Protein AF-A0A9D4XD15-F1 (afdb_monomer_lite)

Radius of gyration: 25.56 Å; chains: 1; bounding box: 91×39×68 Å

Sequence (188 aa):
MANKYHVRSISLPSRSHPSTIRVSEELNKLKAWEVTSTSTSTSSSILIALSLLDDLYISFQHLLNMPSTQLLLSHHRGQKFIEEVLDSSMRILDVCGITRDTMLQIKENVQALHSSLRRRKGDSSVETSVAEYKFFTKKMKKNVNKMITSLKHMDTKLGLSPNLELDHHLSSVIRVLREVITMNLCVF

Foldseek 3Di:
DDDDDDPDDDPDPDDADPLLVQLVVLLVVLVVLLVVCPVPDDPVSLVVNVVSLVSNVVSLVVVCPDPVNVVQLPPPVNVVLVVLVVVLVVVVVVLVVVVVVLVVVLVVLVVQLVVQVVVCDDPVSNVVSVVVSVVSVVVSVVVVVVSVVVNVVSVCSLPDDPDDPDPPNSVSSSVSSVSSSVSVVSSD

Structure (mmCIF, N/CA/C/O backbone):
data_AF-A0A9D4XD15-F1
#
_entry.id   AF-A0A9D4XD15-F1
#
loop_
_atom_site.group_PDB
_atom_site.id
_atom_site.type_symbol
_atom_site.label_atom_id
_atom_site.label_alt_id
_atom_site.label_comp_id
_atom_site.label_asym_id
_atom_site.label_entity_id
_atom_site.label_seq_id
_atom_site.p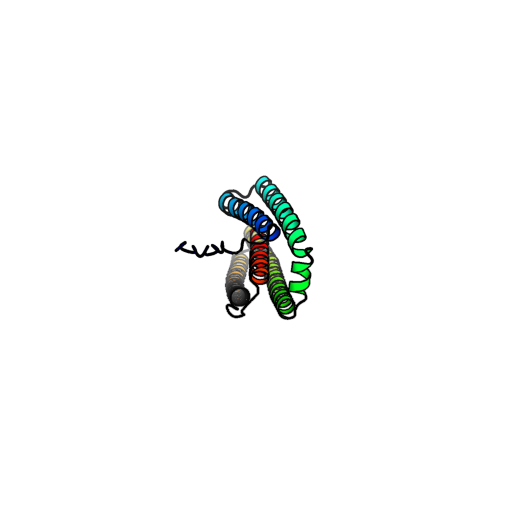dbx_PDB_ins_code
_atom_site.Cartn_x
_atom_site.Cartn_y
_atom_site.Cartn_z
_atom_site.occupancy
_atom_site.B_iso_or_equiv
_atom_site.auth_seq_id
_atom_site.auth_comp_id
_atom_site.auth_asym_id
_atom_site.auth_atom_id
_atom_site.pdbx_PDB_model_num
ATOM 1 N N . MET A 1 1 ? 63.023 -1.117 -32.686 1.00 46.03 1 MET A N 1
ATOM 2 C CA . MET A 1 1 ? 61.896 -2.008 -32.328 1.00 46.03 1 MET A CA 1
ATOM 3 C C . MET A 1 1 ? 60.790 -1.149 -31.733 1.00 46.03 1 MET A C 1
ATOM 5 O O . MET A 1 1 ? 60.988 -0.589 -30.666 1.00 46.03 1 MET A O 1
ATOM 9 N N . ALA A 1 2 ? 59.691 -0.945 -32.463 1.00 48.59 2 ALA A N 1
ATOM 10 C CA . ALA A 1 2 ? 58.575 -0.119 -32.003 1.00 48.59 2 ALA A CA 1
ATOM 11 C C . ALA A 1 2 ? 57.744 -0.900 -30.975 1.00 48.59 2 ALA A C 1
ATOM 13 O O . ALA A 1 2 ? 57.273 -2.000 -31.264 1.00 48.59 2 ALA A O 1
ATOM 14 N N . ASN A 1 3 ? 57.605 -0.349 -29.770 1.00 52.84 3 ASN A N 1
ATOM 15 C CA . ASN A 1 3 ? 56.869 -0.981 -28.684 1.00 52.84 3 ASN A CA 1
ATOM 16 C C . ASN A 1 3 ? 55.361 -0.836 -28.951 1.00 52.84 3 ASN A C 1
ATOM 18 O O . ASN A 1 3 ? 54.839 0.274 -29.056 1.00 52.84 3 ASN A O 1
ATOM 22 N N . LYS A 1 4 ? 54.673 -1.964 -29.137 1.00 62.03 4 LYS A N 1
ATOM 23 C CA . LYS A 1 4 ? 53.256 -2.027 -29.507 1.00 62.03 4 LYS A CA 1
ATOM 24 C C . LYS A 1 4 ? 52.419 -1.854 -28.236 1.00 62.03 4 LYS A C 1
ATOM 26 O O . LYS A 1 4 ? 52.222 -2.807 -27.488 1.00 62.03 4 LYS A O 1
ATOM 31 N N . TYR A 1 5 ? 51.966 -0.633 -27.959 1.00 61.81 5 TYR A N 1
ATOM 32 C CA . TYR A 1 5 ? 51.093 -0.366 -26.815 1.00 61.81 5 TYR A CA 1
ATOM 33 C C . TYR A 1 5 ? 49.751 -1.089 -26.993 1.00 61.81 5 TYR A C 1
ATOM 35 O O . TYR A 1 5 ? 49.011 -0.834 -27.942 1.00 61.81 5 TYR A O 1
ATOM 43 N N . HIS A 1 6 ? 49.434 -1.999 -26.071 1.00 61.50 6 HIS A N 1
ATOM 44 C CA . HIS A 1 6 ? 48.123 -2.634 -25.995 1.00 61.50 6 HIS A CA 1
ATOM 45 C C . HIS A 1 6 ? 47.148 -1.631 -25.367 1.00 61.50 6 HIS A C 1
ATOM 47 O O . HIS A 1 6 ? 47.179 -1.399 -24.158 1.00 61.50 6 HIS A O 1
ATOM 53 N N . VAL A 1 7 ? 46.293 -1.014 -26.183 1.00 61.28 7 VAL A N 1
ATOM 54 C CA . VAL A 1 7 ? 45.173 -0.210 -25.681 1.00 61.28 7 VAL A CA 1
ATOM 55 C C . VAL A 1 7 ? 44.236 -1.164 -24.939 1.00 61.28 7 VAL A C 1
ATOM 57 O O . VAL A 1 7 ? 43.608 -2.028 -25.547 1.00 61.28 7 VAL A O 1
ATOM 60 N N . ARG A 1 8 ? 44.199 -1.069 -23.607 1.00 63.28 8 ARG A N 1
ATOM 61 C CA . ARG A 1 8 ? 43.217 -1.781 -22.784 1.00 63.28 8 ARG A CA 1
ATOM 62 C C . ARG A 1 8 ? 41.929 -0.967 -22.788 1.00 63.28 8 ARG A C 1
ATOM 64 O O . ARG A 1 8 ? 41.914 0.165 -22.315 1.00 63.28 8 ARG A O 1
ATOM 71 N N . SER A 1 9 ? 40.866 -1.539 -23.340 1.00 64.69 9 SER A N 1
ATOM 72 C CA . SER A 1 9 ? 39.524 -0.965 -23.299 1.00 64.69 9 SER A CA 1
ATOM 73 C C . SER A 1 9 ? 39.080 -0.807 -21.845 1.00 64.69 9 SER A C 1
ATOM 75 O O . SER A 1 9 ? 39.031 -1.782 -21.098 1.00 64.69 9 SER A O 1
ATOM 77 N N . ILE A 1 10 ? 38.756 0.418 -21.439 1.00 58.69 10 ILE A N 1
ATOM 78 C CA . ILE A 1 10 ? 38.105 0.686 -20.158 1.00 58.69 10 ILE 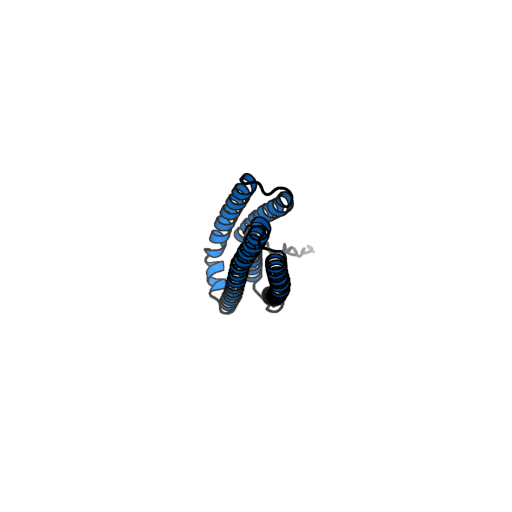A CA 1
ATOM 79 C C . ILE A 1 10 ? 36.604 0.430 -20.327 1.00 58.69 10 ILE A C 1
ATOM 81 O O . ILE A 1 10 ? 35.876 1.260 -20.866 1.00 58.69 10 ILE A O 1
ATOM 85 N N . SER A 1 11 ? 36.122 -0.746 -19.924 1.00 60.75 11 SER A N 1
ATOM 86 C CA . SER A 1 11 ? 34.680 -0.986 -19.852 1.00 60.75 11 SER A CA 1
ATOM 87 C C . SER A 1 11 ? 34.105 -0.110 -18.739 1.00 60.75 11 SER A C 1
ATOM 89 O O . SER A 1 11 ? 34.272 -0.410 -17.557 1.00 60.75 11 SER A O 1
ATOM 91 N N . LEU A 1 12 ? 33.462 0.998 -19.110 1.00 60.62 12 LEU A N 1
ATOM 92 C CA . LEU A 1 12 ? 32.615 1.744 -18.184 1.00 60.62 12 LEU A CA 1
ATOM 93 C C . LEU A 1 12 ? 31.476 0.818 -17.722 1.00 60.62 12 LEU A C 1
ATOM 95 O O . LEU A 1 12 ? 30.978 0.038 -18.540 1.00 60.62 12 LEU A O 1
ATOM 99 N N . PRO A 1 13 ? 31.057 0.879 -16.445 1.00 59.16 13 PRO A N 1
ATOM 100 C CA . PRO A 1 13 ? 29.921 0.097 -15.979 1.00 59.16 13 PRO A CA 1
ATOM 101 C C . PRO A 1 13 ? 28.703 0.367 -16.867 1.00 59.16 13 PRO A C 1
ATOM 103 O O . PRO A 1 13 ? 28.462 1.508 -17.275 1.00 59.16 13 PRO A O 1
ATOM 106 N N . SER A 1 14 ? 27.959 -0.692 -17.189 1.00 60.31 14 SER A N 1
ATOM 107 C CA . SER A 1 14 ? 26.767 -0.624 -18.032 1.00 60.31 14 SER A CA 1
ATOM 108 C C . SER A 1 14 ? 25.808 0.434 -17.486 1.00 60.31 14 SER A C 1
ATOM 110 O O . SER A 1 14 ? 25.266 0.296 -16.390 1.00 60.31 14 SER A O 1
ATOM 112 N N . ARG A 1 15 ? 25.615 1.526 -18.235 1.00 65.00 15 ARG A N 1
ATOM 113 C CA . ARG A 1 15 ? 24.626 2.545 -17.871 1.00 65.00 15 ARG A CA 1
ATOM 114 C C . ARG A 1 15 ? 23.230 1.929 -17.933 1.00 65.00 15 ARG A C 1
ATOM 116 O O . ARG A 1 15 ? 22.913 1.193 -18.864 1.00 65.00 15 ARG A O 1
ATOM 123 N N . SER A 1 16 ? 22.401 2.259 -16.944 1.00 70.69 16 SER A N 1
ATOM 124 C CA . SER A 1 16 ? 20.978 1.905 -16.960 1.00 70.69 16 SER A CA 1
ATOM 125 C C . SER A 1 16 ? 20.298 2.521 -18.188 1.00 70.69 16 SER A C 1
ATOM 127 O O . SER A 1 16 ? 20.705 3.585 -18.660 1.00 70.69 16 SER A O 1
ATOM 129 N N . HIS A 1 17 ? 19.272 1.858 -18.722 1.00 79.12 17 HIS A N 1
ATOM 130 C CA . HIS A 1 17 ? 18.566 2.341 -19.909 1.00 79.12 17 HIS A CA 1
ATOM 131 C C . HIS A 1 17 ? 17.894 3.705 -19.620 1.00 79.12 17 HIS A C 1
ATOM 133 O O . HIS A 1 17 ? 17.314 3.855 -18.539 1.00 79.12 17 HIS A O 1
ATOM 139 N N . PRO A 1 18 ? 17.902 4.689 -20.545 1.00 84.31 18 PRO A N 1
ATOM 140 C CA . PRO A 1 18 ? 17.349 6.029 -20.300 1.00 84.31 18 PRO A CA 1
ATOM 141 C C . PRO A 1 18 ? 15.918 6.048 -19.741 1.00 84.31 18 PRO A C 1
ATOM 143 O O . PRO A 1 18 ? 15.606 6.861 -18.877 1.00 84.31 18 PRO A O 1
ATOM 146 N N . SER A 1 19 ? 15.060 5.115 -20.164 1.00 86.00 19 SER A N 1
ATOM 147 C CA . SER A 1 19 ? 13.698 4.982 -19.620 1.00 86.00 19 SER A CA 1
ATOM 148 C C . SER A 1 19 ? 13.681 4.588 -18.139 1.00 86.00 19 SER A C 1
ATOM 150 O O . SER A 1 19 ? 12.937 5.178 -17.366 1.00 86.00 19 SER A O 1
ATOM 152 N N . THR A 1 20 ? 14.531 3.647 -17.713 1.00 85.88 20 THR A N 1
ATOM 153 C CA . THR A 1 20 ? 14.650 3.257 -16.294 1.00 85.88 20 THR A CA 1
ATOM 154 C C . THR A 1 20 ? 15.212 4.384 -15.428 1.00 85.88 20 THR A C 1
ATOM 156 O O . THR A 1 20 ? 14.813 4.520 -14.274 1.00 85.88 20 THR A O 1
ATOM 159 N N . ILE A 1 21 ? 16.093 5.221 -15.991 1.00 88.25 21 ILE A N 1
ATOM 160 C CA . ILE A 1 21 ? 16.615 6.418 -15.319 1.00 88.25 21 ILE A CA 1
ATOM 161 C C . ILE A 1 21 ? 15.481 7.417 -15.094 1.00 88.25 21 ILE A C 1
ATOM 163 O O . ILE A 1 21 ? 15.286 7.846 -13.963 1.00 88.25 21 ILE A O 1
ATOM 167 N N . ARG A 1 22 ? 14.679 7.699 -16.129 1.00 91.81 22 ARG A N 1
ATOM 168 C CA . ARG A 1 22 ? 13.549 8.631 -16.029 1.00 91.81 22 ARG A CA 1
ATOM 169 C C . ARG A 1 22 ? 12.559 8.227 -14.935 1.00 91.81 22 ARG A C 1
ATOM 171 O O . ARG A 1 22 ? 12.187 9.057 -14.118 1.00 91.81 22 ARG A O 1
ATOM 178 N N . VAL A 1 23 ? 12.177 6.948 -14.868 1.00 93.69 23 VAL A N 1
ATOM 179 C CA . VAL A 1 23 ? 11.276 6.478 -13.798 1.00 93.69 23 VAL A CA 1
ATOM 180 C C . VAL A 1 23 ? 11.925 6.633 -12.421 1.00 93.69 23 VAL A C 1
ATOM 182 O O . VAL A 1 23 ? 11.270 7.043 -11.468 1.00 93.69 23 VAL A O 1
ATOM 185 N N . SER A 1 24 ? 13.224 6.347 -12.308 1.00 91.56 24 SER A N 1
ATOM 186 C CA . SER A 1 24 ? 13.957 6.533 -11.053 1.00 91.56 24 SER A CA 1
ATOM 187 C C . SER A 1 24 ? 14.019 7.999 -10.613 1.00 91.56 24 SER A C 1
ATOM 189 O O . SER A 1 24 ? 14.012 8.261 -9.412 1.00 91.56 24 SER A O 1
ATOM 191 N N . GLU A 1 25 ? 14.098 8.947 -11.547 1.00 93.94 25 GLU A N 1
ATOM 192 C CA . GLU A 1 25 ? 14.071 10.382 -11.253 1.00 93.94 25 GLU A CA 1
ATOM 193 C C . GLU A 1 25 ? 12.711 10.802 -10.688 1.00 93.94 25 GLU A C 1
ATOM 195 O O . GLU A 1 25 ? 12.670 11.445 -9.638 1.00 93.94 25 GLU A O 1
ATOM 200 N N . GLU A 1 26 ? 11.609 10.378 -11.315 1.00 95.56 26 GLU A N 1
ATOM 201 C CA . GLU A 1 26 ? 10.258 10.659 -10.810 1.00 95.56 26 GLU A CA 1
ATOM 202 C C . GLU A 1 26 ? 10.008 10.003 -9.440 1.00 95.56 26 GLU A C 1
ATOM 204 O O . GLU A 1 26 ? 9.498 10.649 -8.522 1.00 95.56 26 GLU A O 1
ATOM 209 N N . LEU A 1 27 ? 10.477 8.764 -9.236 1.00 94.12 27 LEU A N 1
ATOM 210 C CA . LEU A 1 27 ? 10.446 8.099 -7.926 1.00 94.12 27 LEU A CA 1
ATOM 211 C C . LEU A 1 27 ? 11.194 8.900 -6.853 1.00 94.12 27 LEU A C 1
ATOM 213 O O . LEU A 1 27 ? 10.727 9.005 -5.721 1.00 94.12 27 LEU A O 1
ATOM 217 N N . ASN A 1 28 ? 12.353 9.473 -7.184 1.00 93.50 28 ASN A N 1
ATOM 218 C CA . ASN A 1 28 ? 13.135 10.261 -6.233 1.00 93.50 28 ASN A CA 1
ATOM 219 C C . ASN A 1 28 ? 12.441 11.576 -5.857 1.00 93.50 28 ASN A C 1
ATOM 221 O O . ASN A 1 28 ? 12.509 11.975 -4.693 1.00 93.50 28 ASN A O 1
ATOM 225 N N . LYS A 1 29 ? 11.742 12.227 -6.797 1.00 94.25 29 LYS A N 1
ATOM 226 C CA . LYS A 1 29 ? 10.920 13.409 -6.487 1.00 94.25 29 LYS A CA 1
ATOM 227 C C . LYS A 1 29 ? 9.792 13.054 -5.522 1.00 94.25 29 LYS A C 1
ATOM 229 O O . LYS A 1 29 ? 9.588 13.766 -4.540 1.00 94.25 29 LYS A O 1
ATOM 234 N N . LEU A 1 30 ? 9.107 11.936 -5.768 1.00 92.62 30 LEU A N 1
ATOM 235 C CA . LEU A 1 30 ? 8.005 11.482 -4.922 1.00 92.62 30 LEU A CA 1
ATOM 236 C C . LEU A 1 30 ? 8.488 11.096 -3.513 1.00 92.62 30 LEU A C 1
ATOM 238 O O . LEU A 1 30 ? 7.873 11.502 -2.532 1.00 92.62 30 LEU A O 1
ATOM 242 N N . LYS A 1 31 ? 9.650 10.437 -3.393 1.00 91.75 31 LYS A N 1
ATOM 243 C CA . LYS A 1 31 ? 10.311 10.175 -2.098 1.00 91.75 31 LYS A CA 1
ATOM 244 C C . LYS A 1 31 ? 10.707 11.460 -1.368 1.00 91.75 31 LYS A C 1
ATOM 246 O O . LYS A 1 31 ? 10.531 11.569 -0.159 1.00 91.75 31 LYS A O 1
ATOM 251 N N . ALA A 1 32 ? 11.243 12.450 -2.081 1.00 91.06 32 ALA A N 1
ATOM 252 C CA . ALA A 1 32 ? 11.589 13.738 -1.478 1.00 91.06 32 ALA A CA 1
ATOM 253 C C . ALA A 1 32 ? 10.340 14.475 -0.960 1.00 91.06 32 ALA A C 1
ATOM 255 O O . ALA A 1 32 ? 10.369 15.066 0.126 1.00 91.06 32 ALA A O 1
ATOM 256 N N . TRP A 1 33 ? 9.235 14.401 -1.709 1.00 89.69 33 TRP A N 1
ATOM 257 C CA . TRP A 1 33 ? 7.936 14.904 -1.273 1.00 89.69 33 TRP A CA 1
ATOM 258 C C . TRP A 1 33 ? 7.421 14.159 -0.038 1.00 89.69 33 TRP A C 1
ATOM 260 O O . TRP A 1 33 ? 7.008 14.821 0.912 1.00 89.69 33 TRP A O 1
ATOM 270 N N . GLU A 1 34 ? 7.492 12.825 -0.015 1.00 87.25 34 GLU A N 1
ATOM 271 C CA . GLU A 1 34 ? 7.062 11.994 1.119 1.00 87.25 34 GLU A CA 1
ATOM 272 C C . GLU A 1 34 ? 7.782 12.426 2.402 1.00 87.25 34 GLU A C 1
ATOM 274 O O . GLU A 1 34 ? 7.140 12.773 3.395 1.00 87.25 34 GLU A O 1
ATOM 279 N N . VAL A 1 35 ? 9.117 12.512 2.357 1.00 85.56 35 VAL A N 1
ATOM 280 C CA . VAL A 1 35 ? 9.942 12.930 3.501 1.00 85.56 35 VAL A CA 1
ATOM 281 C C . VAL A 1 35 ? 9.546 14.323 3.994 1.00 85.56 35 VAL A C 1
ATOM 283 O O . VAL A 1 35 ? 9.414 14.534 5.198 1.00 85.56 35 VAL A O 1
ATOM 286 N N . THR A 1 36 ? 9.308 15.263 3.078 1.00 82.12 36 THR A N 1
ATOM 287 C CA . THR A 1 36 ? 8.968 16.656 3.418 1.00 82.12 36 THR A CA 1
ATOM 288 C C . THR A 1 36 ? 7.528 16.807 3.932 1.00 82.12 36 THR A C 1
ATOM 290 O O . THR A 1 36 ? 7.247 17.679 4.753 1.00 82.12 36 THR A O 1
ATOM 293 N N . SER A 1 37 ? 6.610 15.948 3.485 1.00 74.94 37 SER A N 1
ATOM 294 C CA . SER A 1 37 ? 5.163 16.080 3.724 1.00 74.94 37 SER A CA 1
ATOM 295 C C . SER A 1 37 ? 4.657 15.373 4.979 1.00 74.94 37 SER A C 1
ATOM 297 O O . SER A 1 37 ? 3.522 15.611 5.394 1.00 74.94 37 SER A O 1
ATOM 299 N N . THR A 1 38 ? 5.497 14.566 5.636 1.00 62.06 38 THR A N 1
ATOM 300 C CA . THR A 1 38 ? 5.167 13.860 6.892 1.00 62.06 38 THR A CA 1
ATOM 301 C C . THR A 1 38 ? 4.707 14.774 8.038 1.00 62.06 38 THR A C 1
ATOM 303 O O . THR A 1 38 ? 4.098 14.289 8.989 1.00 62.06 38 THR A O 1
ATOM 306 N N . SER A 1 39 ? 4.946 16.088 7.957 1.00 61.16 39 SER A N 1
ATOM 307 C CA . SER A 1 39 ? 4.617 17.047 9.024 1.00 61.16 39 SER A CA 1
ATOM 308 C C . SER A 1 39 ? 3.339 17.870 8.787 1.00 61.16 39 SER A C 1
ATOM 310 O O . SER A 1 39 ? 2.792 18.413 9.746 1.00 61.16 39 SER A O 1
ATOM 312 N N . THR A 1 40 ? 2.824 17.963 7.553 1.00 56.44 40 THR A N 1
ATOM 313 C CA . THR A 1 40 ? 1.667 18.818 7.208 1.00 56.44 40 THR A CA 1
ATOM 314 C C . THR A 1 40 ? 0.878 18.271 6.008 1.00 56.44 40 THR A C 1
ATOM 316 O O . THR A 1 40 ? 1.090 18.654 4.860 1.00 56.44 40 THR A O 1
ATOM 319 N N . SER A 1 41 ? -0.100 17.396 6.264 1.00 65.38 41 SER A N 1
ATOM 320 C CA . SER A 1 41 ? -1.056 16.951 5.234 1.00 65.38 41 SER A CA 1
ATOM 321 C C . SER A 1 41 ? -2.123 18.018 4.974 1.00 65.38 41 SER A C 1
ATOM 323 O O . SER A 1 41 ? -3.194 18.020 5.579 1.00 65.38 41 SER A O 1
ATOM 325 N N . THR A 1 42 ? -1.815 18.962 4.087 1.00 76.31 42 THR A N 1
ATOM 326 C CA . THR A 1 42 ? -2.779 19.929 3.548 1.00 76.31 42 THR A CA 1
ATOM 327 C C . THR A 1 42 ? -3.403 19.406 2.254 1.00 76.31 42 THR A C 1
ATOM 329 O O . THR A 1 42 ? -2.817 18.584 1.550 1.00 76.31 42 THR A O 1
ATOM 332 N N . SER A 1 43 ? -4.572 19.932 1.879 1.00 77.56 43 SER A N 1
ATOM 333 C CA . SER A 1 43 ? -5.193 19.638 0.577 1.00 77.56 43 SER A CA 1
ATOM 334 C C . SER A 1 43 ? -4.276 19.977 -0.605 1.00 77.56 43 SER A C 1
ATOM 336 O O . SER A 1 43 ? -4.259 19.253 -1.597 1.00 77.56 43 SER A O 1
ATOM 338 N N . SER A 1 44 ? -3.463 21.033 -0.486 1.00 82.56 44 SER A N 1
ATOM 339 C CA . SER A 1 44 ? -2.451 21.384 -1.488 1.00 82.56 44 SER A CA 1
ATOM 340 C C . SER A 1 44 ? -1.349 20.330 -1.618 1.00 82.56 44 SER A C 1
ATOM 342 O O . SER A 1 44 ? -0.910 20.061 -2.731 1.00 82.56 44 SER A O 1
ATOM 344 N N . SER A 1 45 ? -0.935 19.695 -0.516 1.00 84.00 45 SER A N 1
ATOM 345 C CA . SER A 1 45 ? 0.076 18.633 -0.538 1.00 84.00 45 SER A CA 1
ATOM 346 C C . SER A 1 45 ? -0.418 17.392 -1.288 1.00 84.00 45 SER A C 1
ATOM 348 O O . SER A 1 45 ? 0.332 16.804 -2.063 1.00 84.00 45 SER A O 1
ATOM 350 N N . ILE A 1 46 ? -1.706 17.057 -1.155 1.00 85.50 46 ILE A N 1
ATOM 351 C CA . ILE A 1 46 ? -2.332 15.943 -1.887 1.00 85.50 46 ILE A CA 1
ATOM 352 C C . ILE A 1 46 ? -2.333 16.208 -3.398 1.00 85.50 46 ILE A C 1
ATOM 354 O O . ILE A 1 46 ? -1.999 15.319 -4.173 1.00 85.50 46 ILE A O 1
ATOM 358 N N . LEU A 1 47 ? -2.661 17.430 -3.835 1.00 88.94 47 LEU A N 1
ATOM 359 C CA . LEU A 1 47 ? -2.624 17.780 -5.261 1.00 88.94 47 LEU A CA 1
ATOM 360 C C . LEU A 1 47 ? -1.209 17.661 -5.844 1.00 88.94 47 LEU A C 1
ATOM 362 O O . LEU A 1 47 ? -1.046 17.176 -6.961 1.00 88.94 47 LEU A O 1
ATOM 366 N N . ILE A 1 48 ? -0.192 18.059 -5.074 1.00 90.81 48 ILE A N 1
ATOM 367 C CA . ILE A 1 48 ? 1.213 17.894 -5.463 1.00 90.81 48 ILE A CA 1
ATOM 368 C C . ILE A 1 48 ? 1.559 16.406 -5.577 1.00 90.81 48 ILE A C 1
ATOM 370 O O . ILE A 1 48 ? 2.132 16.001 -6.585 1.00 90.81 48 ILE A O 1
ATOM 374 N N . ALA A 1 49 ? 1.173 15.589 -4.592 1.00 90.56 49 ALA A N 1
ATOM 375 C CA . ALA A 1 49 ? 1.395 14.144 -4.614 1.00 90.56 49 ALA A CA 1
ATOM 376 C C . ALA A 1 49 ? 0.795 13.495 -5.866 1.00 90.56 49 ALA A C 1
ATOM 378 O O . ALA A 1 49 ? 1.468 12.729 -6.548 1.00 90.56 49 ALA A O 1
ATOM 379 N N . LEU A 1 50 ? -0.452 13.848 -6.196 1.00 91.88 50 LEU A N 1
ATOM 380 C CA . LEU A 1 50 ? -1.149 13.335 -7.374 1.00 91.88 50 LEU A CA 1
ATOM 381 C C . LEU A 1 50 ? -0.484 13.779 -8.682 1.00 91.88 50 LEU A C 1
ATOM 383 O O . LEU A 1 50 ? -0.379 12.971 -9.597 1.00 91.88 50 LEU A O 1
ATOM 387 N N . SER A 1 51 ? 0.009 15.019 -8.767 1.00 93.50 51 SER A N 1
ATOM 388 C CA . SER A 1 51 ? 0.762 15.486 -9.941 1.00 93.50 51 SER A CA 1
ATOM 389 C C . SER A 1 51 ? 2.088 14.741 -10.107 1.00 93.50 51 SER A C 1
ATOM 391 O O . SER A 1 51 ? 2.417 14.324 -11.211 1.00 93.50 51 SER A O 1
ATOM 393 N N . LEU A 1 52 ? 2.841 14.540 -9.019 1.00 94.31 52 LEU A N 1
ATOM 394 C CA . LEU A 1 52 ? 4.086 13.761 -9.050 1.00 94.31 52 LEU A CA 1
ATOM 395 C C . LEU A 1 52 ? 3.823 12.298 -9.424 1.00 94.31 52 LEU A C 1
ATOM 397 O O . LEU A 1 52 ? 4.630 11.663 -10.101 1.00 94.31 52 LEU A O 1
ATOM 401 N N . LEU A 1 53 ? 2.690 11.762 -8.975 1.00 94.31 53 LEU A N 1
ATOM 402 C CA . LEU A 1 53 ? 2.263 10.416 -9.307 1.00 94.31 53 LEU A CA 1
ATOM 403 C C . LEU A 1 53 ? 1.882 10.297 -10.792 1.00 94.31 53 LEU A C 1
ATOM 405 O O . LEU A 1 53 ? 2.240 9.304 -11.417 1.00 94.31 53 LEU A O 1
ATOM 409 N N . ASP A 1 54 ? 1.225 11.305 -11.369 1.00 95.12 54 ASP A N 1
ATOM 410 C CA . ASP A 1 54 ? 0.925 11.367 -12.806 1.00 95.12 54 ASP A CA 1
ATOM 411 C C . ASP A 1 54 ? 2.211 11.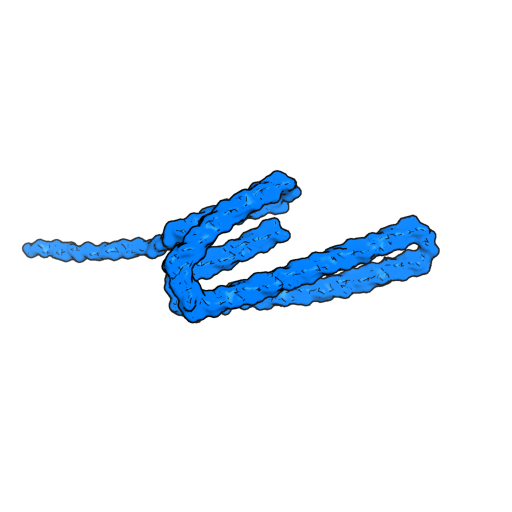352 -13.651 1.00 95.12 54 ASP A C 1
ATOM 413 O O . ASP A 1 54 ? 2.381 10.488 -14.515 1.00 95.12 54 ASP A O 1
ATOM 417 N N . ASP A 1 55 ? 3.184 12.209 -13.319 1.00 95.44 55 ASP A N 1
ATOM 418 C CA . ASP A 1 55 ? 4.499 12.234 -13.977 1.00 95.44 55 ASP A CA 1
ATOM 419 C C . ASP A 1 55 ? 5.219 10.874 -13.880 1.00 95.44 55 ASP A C 1
ATOM 421 O O . ASP A 1 55 ? 5.781 10.363 -14.867 1.00 95.44 55 ASP A O 1
ATOM 425 N N . LEU A 1 56 ? 5.155 10.240 -12.701 1.00 95.69 56 LEU A N 1
ATOM 426 C CA . LEU A 1 56 ? 5.676 8.895 -12.482 1.00 95.69 56 LEU A CA 1
ATOM 427 C C . LEU A 1 56 ? 4.978 7.877 -13.392 1.00 95.69 56 LEU A C 1
ATOM 429 O O . LEU A 1 56 ? 5.668 7.125 -14.082 1.00 95.69 56 LEU A O 1
ATOM 433 N N . TYR A 1 57 ? 3.645 7.868 -13.445 1.00 94.69 57 TYR A N 1
ATOM 434 C CA . TYR A 1 57 ? 2.881 6.938 -14.278 1.00 94.69 57 TYR A CA 1
ATOM 435 C C . TYR A 1 57 ? 3.151 7.128 -15.767 1.00 94.69 57 TYR A C 1
ATOM 437 O O . TYR A 1 57 ? 3.318 6.133 -16.472 1.00 94.69 57 TYR A O 1
ATOM 445 N N . ILE A 1 58 ? 3.286 8.367 -16.246 1.00 95.62 58 ILE A N 1
ATOM 446 C CA . ILE A 1 58 ? 3.665 8.650 -17.635 1.00 95.62 58 ILE A CA 1
ATOM 447 C C . ILE A 1 58 ? 5.028 8.016 -17.937 1.00 95.62 58 ILE A C 1
ATOM 449 O O . ILE A 1 58 ? 5.173 7.256 -18.899 1.00 95.62 58 ILE A O 1
ATOM 453 N N . SER A 1 59 ? 6.046 8.289 -17.112 1.00 94.25 59 SER A N 1
ATOM 454 C CA . SER A 1 59 ? 7.391 7.728 -17.316 1.00 94.25 59 SER A CA 1
ATOM 455 C C . SER A 1 59 ? 7.414 6.197 -17.227 1.00 94.25 59 SER A C 1
ATOM 457 O O . SER A 1 59 ? 8.088 5.533 -18.020 1.00 94.25 59 SER A O 1
ATOM 459 N N . PHE A 1 60 ? 6.632 5.636 -16.309 1.00 94.38 60 PHE A N 1
ATOM 460 C CA . PHE A 1 60 ? 6.524 4.207 -16.080 1.00 94.38 60 PHE A CA 1
ATOM 461 C C . PHE A 1 60 ? 5.798 3.493 -17.229 1.00 94.38 60 PHE A C 1
ATOM 463 O O . PHE A 1 60 ? 6.269 2.461 -17.711 1.00 94.38 60 PHE A O 1
ATOM 470 N N . GLN A 1 61 ? 4.728 4.087 -17.759 1.00 93.94 61 GLN A N 1
ATOM 471 C CA . GLN A 1 61 ? 4.023 3.591 -18.939 1.00 93.94 61 GLN A CA 1
ATOM 472 C C . GLN A 1 61 ? 4.950 3.536 -20.159 1.00 93.94 61 GLN A C 1
ATOM 474 O O . GLN A 1 61 ? 4.942 2.549 -20.897 1.00 93.94 61 GLN A O 1
ATOM 479 N N . HIS A 1 62 ? 5.794 4.555 -20.359 1.00 94.00 62 HIS A N 1
ATOM 480 C CA . HIS A 1 62 ? 6.799 4.530 -21.424 1.00 94.00 62 HIS A CA 1
ATOM 481 C C . HIS A 1 62 ? 7.781 3.362 -21.270 1.00 94.00 62 HIS A C 1
ATOM 483 O O . HIS A 1 62 ? 8.099 2.720 -22.268 1.00 94.00 62 HIS A O 1
ATOM 489 N N . LEU A 1 63 ? 8.235 3.059 -20.047 1.00 92.88 63 LEU A N 1
ATOM 490 C CA . LEU A 1 63 ? 9.106 1.911 -19.776 1.00 92.88 63 LEU A CA 1
ATOM 491 C C . LEU A 1 63 ? 8.413 0.578 -20.103 1.00 92.88 63 LEU A C 1
ATOM 493 O O . LEU A 1 63 ? 9.028 -0.280 -20.739 1.00 92.88 63 LEU A O 1
ATOM 497 N N . LEU A 1 64 ? 7.154 0.407 -19.690 1.00 91.75 64 LEU A N 1
ATOM 498 C CA . LEU A 1 64 ? 6.382 -0.819 -19.926 1.00 91.75 64 LEU A CA 1
ATOM 499 C C . LEU A 1 64 ? 6.034 -1.034 -21.404 1.00 91.75 64 LEU A C 1
ATOM 501 O O . LEU A 1 64 ? 6.017 -2.172 -21.868 1.00 91.75 64 LEU A O 1
ATOM 505 N N . ASN A 1 65 ? 5.795 0.044 -22.152 1.00 92.94 65 ASN A N 1
ATOM 506 C CA . ASN A 1 65 ? 5.446 -0.014 -23.573 1.00 92.94 65 ASN A CA 1
ATOM 507 C C . ASN A 1 65 ? 6.645 -0.290 -24.495 1.00 92.94 65 ASN A C 1
ATOM 509 O O . ASN A 1 65 ? 6.468 -0.451 -25.702 1.00 92.94 65 ASN A O 1
ATOM 513 N N . MET A 1 66 ? 7.869 -0.335 -23.967 1.00 91.69 66 MET A N 1
ATOM 514 C CA . MET A 1 66 ? 9.042 -0.653 -24.775 1.00 91.69 66 MET A CA 1
ATOM 515 C C . MET A 1 66 ? 9.017 -2.112 -25.256 1.00 91.69 66 MET A C 1
ATOM 517 O O . MET A 1 66 ? 8.822 -3.008 -24.432 1.00 91.69 66 MET A O 1
ATOM 521 N N . PRO A 1 67 ? 9.345 -2.391 -26.534 1.00 90.50 67 PRO A N 1
ATOM 522 C CA . PRO A 1 67 ? 9.417 -3.760 -27.047 1.00 90.50 67 PRO A CA 1
ATOM 523 C C . PRO A 1 67 ? 10.387 -4.651 -2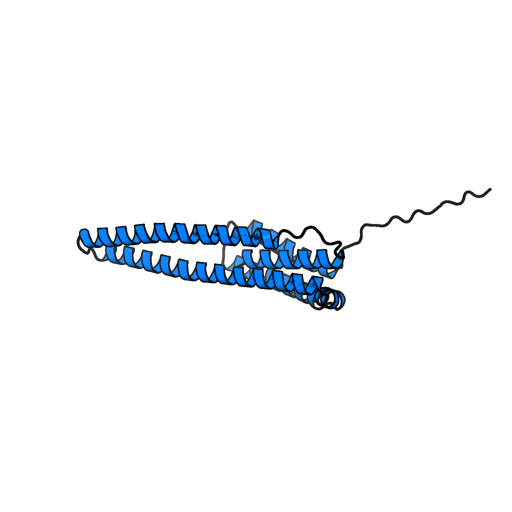6.265 1.00 90.50 67 PRO A C 1
ATOM 525 O O . PRO A 1 67 ? 10.088 -5.814 -26.015 1.00 90.50 67 PRO A O 1
ATOM 528 N N . SER A 1 68 ? 11.527 -4.103 -25.828 1.00 87.88 68 SER A N 1
ATOM 529 C CA . SER A 1 68 ? 12.498 -4.828 -25.000 1.00 87.88 68 SER A CA 1
ATOM 530 C C . SER A 1 68 ? 11.910 -5.226 -23.649 1.00 87.88 68 SER A C 1
ATOM 532 O O . SER A 1 68 ? 12.098 -6.358 -23.217 1.00 87.88 68 SER A O 1
ATOM 534 N N . THR A 1 69 ? 11.162 -4.330 -23.000 1.00 89.50 69 THR A N 1
ATOM 535 C CA . THR A 1 69 ? 10.473 -4.610 -21.735 1.00 89.50 69 THR A CA 1
ATOM 536 C C . THR A 1 69 ? 9.352 -5.624 -21.931 1.00 89.50 69 THR A C 1
ATOM 538 O O . THR A 1 69 ? 9.278 -6.588 -21.177 1.00 89.50 69 THR A O 1
ATOM 541 N N . GLN A 1 70 ? 8.517 -5.472 -22.960 1.00 90.81 70 GLN A N 1
ATOM 542 C CA . GLN A 1 70 ? 7.425 -6.411 -23.237 1.00 90.81 70 GLN A CA 1
ATOM 543 C C . GLN A 1 70 ? 7.939 -7.817 -23.553 1.00 90.81 70 GLN A C 1
ATOM 545 O O . GLN A 1 70 ? 7.443 -8.791 -22.988 1.00 90.81 70 GLN A O 1
ATOM 550 N N . LEU A 1 71 ? 8.975 -7.929 -24.389 1.00 89.38 71 LEU A N 1
ATOM 551 C CA . LEU A 1 71 ? 9.610 -9.207 -24.702 1.00 89.38 71 LEU A CA 1
ATOM 552 C C . LEU A 1 71 ? 10.156 -9.872 -23.433 1.00 89.38 71 LEU A C 1
ATOM 554 O O . LEU A 1 71 ? 9.922 -11.054 -23.186 1.00 89.38 71 LEU A O 1
ATOM 558 N N . LEU A 1 72 ? 10.831 -9.093 -22.594 1.00 87.06 72 LEU A N 1
ATOM 559 C CA . LEU A 1 72 ? 11.404 -9.567 -21.342 1.00 87.06 72 LEU A CA 1
ATOM 560 C C . LEU A 1 72 ? 10.342 -10.063 -20.353 1.00 87.06 72 LEU A C 1
ATOM 562 O O . LEU A 1 72 ? 10.525 -11.097 -19.712 1.00 87.06 72 LEU A O 1
ATOM 566 N N . LEU A 1 73 ? 9.230 -9.336 -20.251 1.00 86.81 73 LEU A N 1
ATOM 567 C CA . LEU A 1 73 ? 8.094 -9.678 -19.401 1.00 86.81 73 LEU A CA 1
ATOM 568 C C . LEU A 1 73 ? 7.301 -10.879 -19.938 1.00 86.81 73 LEU A C 1
ATOM 570 O O . LEU A 1 73 ? 6.770 -11.651 -19.147 1.00 86.81 73 LEU A O 1
ATOM 574 N N . SER A 1 74 ? 7.269 -11.074 -21.260 1.00 88.19 74 SER A N 1
ATOM 575 C CA . SER A 1 74 ? 6.627 -12.231 -21.901 1.00 88.19 74 SER A CA 1
ATOM 576 C C . SER A 1 74 ? 7.407 -13.540 -21.735 1.00 88.19 74 SER A C 1
ATOM 578 O O . SER A 1 74 ? 6.856 -14.624 -21.912 1.00 88.19 74 SER A O 1
ATOM 580 N N . HIS A 1 75 ? 8.695 -13.464 -21.389 1.00 87.62 75 HIS A N 1
ATOM 581 C CA . HIS A 1 75 ? 9.494 -14.649 -21.115 1.00 87.62 75 HIS A CA 1
ATOM 582 C C . HIS A 1 75 ? 9.031 -15.330 -19.815 1.00 87.62 75 HIS A C 1
ATOM 584 O O . HIS A 1 75 ? 8.618 -14.652 -18.878 1.00 87.62 75 HIS A O 1
ATOM 590 N N . HIS A 1 76 ? 9.176 -16.657 -19.702 1.00 83.00 76 HIS A N 1
ATOM 591 C CA . HIS A 1 76 ? 8.688 -17.450 -18.555 1.00 83.00 76 HIS A CA 1
ATOM 592 C C . HIS A 1 76 ? 9.063 -16.854 -17.183 1.00 83.00 76 HIS A C 1
ATOM 594 O O . HIS A 1 76 ? 8.255 -16.813 -16.258 1.00 83.00 76 HIS A O 1
ATOM 600 N N . ARG A 1 77 ? 10.297 -16.347 -17.048 1.00 81.69 77 ARG A N 1
ATOM 601 C CA . ARG A 1 77 ? 10.774 -15.691 -15.818 1.00 81.69 77 ARG A CA 1
ATOM 602 C C . ARG A 1 77 ? 10.050 -14.368 -15.531 1.00 81.69 77 ARG A C 1
ATOM 604 O O . ARG A 1 77 ? 9.723 -14.102 -14.380 1.00 81.69 77 ARG A O 1
ATOM 611 N N . GLY A 1 78 ? 9.808 -13.559 -16.563 1.00 83.44 78 GLY A N 1
ATOM 612 C CA . GLY A 1 78 ? 9.068 -12.300 -16.463 1.00 83.44 78 GLY A CA 1
ATOM 613 C C . GLY A 1 78 ? 7.593 -12.524 -16.134 1.00 83.44 78 GLY A C 1
ATOM 614 O O . GLY A 1 78 ? 7.058 -11.849 -15.258 1.00 83.44 78 GLY A O 1
ATOM 615 N N . GLN A 1 79 ? 6.973 -13.537 -16.742 1.00 87.25 79 GLN A N 1
ATOM 616 C CA . GLN A 1 79 ? 5.581 -13.897 -16.481 1.00 87.25 79 GLN A CA 1
ATOM 617 C C . GLN A 1 79 ? 5.375 -14.344 -15.031 1.00 87.25 79 GLN A C 1
ATOM 619 O O . GLN A 1 79 ? 4.477 -13.840 -14.360 1.00 87.25 79 GLN A O 1
ATOM 624 N N . LYS A 1 80 ? 6.256 -15.216 -14.520 1.00 85.75 80 LYS A N 1
ATOM 625 C CA . LYS A 1 80 ? 6.230 -15.640 -13.113 1.00 85.75 80 LYS A CA 1
ATOM 626 C C . LYS A 1 80 ? 6.366 -14.449 -12.159 1.00 85.75 80 LYS A C 1
ATOM 628 O O . LYS A 1 80 ? 5.643 -14.359 -11.174 1.00 85.75 80 LYS A O 1
ATOM 633 N N . PHE A 1 81 ? 7.269 -13.517 -12.465 1.00 84.06 81 PHE A N 1
ATOM 634 C CA . PHE A 1 81 ? 7.430 -12.304 -11.667 1.00 84.06 81 PHE A CA 1
ATOM 635 C C . PHE A 1 81 ? 6.170 -11.424 -11.682 1.00 84.06 81 PHE A C 1
ATOM 637 O O . PHE A 1 81 ? 5.756 -10.944 -10.630 1.00 84.06 81 PHE A O 1
ATOM 644 N N . ILE A 1 82 ? 5.545 -11.222 -12.848 1.00 86.75 82 ILE A N 1
ATOM 645 C CA . ILE A 1 82 ? 4.289 -10.464 -12.951 1.00 86.75 82 ILE A CA 1
ATOM 646 C C . ILE A 1 82 ? 3.196 -11.122 -12.109 1.00 86.75 82 ILE A C 1
ATOM 648 O O . ILE A 1 82 ? 2.500 -10.424 -11.379 1.00 86.75 82 ILE A O 1
ATOM 652 N N . GLU A 1 83 ? 3.060 -12.445 -12.177 1.00 89.06 83 GLU A N 1
ATOM 653 C CA . GLU A 1 83 ? 2.081 -13.186 -11.381 1.00 89.06 83 GLU A CA 1
ATOM 654 C C . GLU A 1 83 ? 2.319 -13.003 -9.874 1.00 89.06 83 GLU A C 1
ATOM 656 O O . GLU A 1 83 ? 1.386 -12.690 -9.138 1.00 89.06 83 GLU A O 1
ATOM 661 N N . GLU A 1 84 ? 3.570 -13.105 -9.417 1.00 85.69 84 GLU A N 1
ATOM 662 C CA . GLU A 1 84 ? 3.938 -12.861 -8.016 1.00 85.69 84 GLU A CA 1
ATOM 663 C C . GLU A 1 84 ? 3.627 -11.424 -7.570 1.00 85.69 84 GLU A C 1
ATOM 665 O O . GLU A 1 84 ? 3.119 -11.213 -6.462 1.00 85.69 84 GLU A O 1
ATOM 670 N N . VAL A 1 85 ? 3.905 -10.438 -8.428 1.00 84.25 85 VAL A N 1
ATOM 671 C CA . VAL A 1 85 ? 3.582 -9.031 -8.173 1.00 84.25 85 VAL A CA 1
ATOM 672 C C . VAL A 1 85 ? 2.072 -8.834 -8.089 1.00 84.25 85 VAL A C 1
ATOM 674 O O . VAL A 1 85 ? 1.602 -8.268 -7.106 1.00 84.25 85 VAL A O 1
ATOM 677 N N . LEU A 1 86 ? 1.299 -9.344 -9.046 1.00 87.94 86 LEU A N 1
ATOM 678 C CA . LEU A 1 86 ? -0.160 -9.214 -9.048 1.00 87.94 86 LEU A CA 1
ATOM 679 C C . LEU A 1 86 ? -0.799 -9.907 -7.835 1.00 87.94 86 LEU A C 1
ATOM 681 O O . LEU A 1 86 ? -1.642 -9.303 -7.172 1.00 87.94 86 LEU A O 1
ATOM 685 N N . ASP A 1 87 ? -0.348 -11.115 -7.482 1.00 87.94 87 ASP A N 1
ATOM 686 C CA . ASP A 1 87 ? -0.762 -11.831 -6.263 1.00 87.94 87 ASP A CA 1
ATOM 687 C C . ASP A 1 87 ? -0.461 -11.012 -4.999 1.00 87.94 87 ASP A C 1
ATOM 689 O O . ASP A 1 87 ? -1.258 -10.952 -4.059 1.00 87.94 87 ASP A O 1
ATOM 693 N N . SER A 1 88 ? 0.699 -10.354 -4.948 1.00 83.81 88 SER A N 1
ATOM 694 C CA . SER A 1 88 ? 1.046 -9.484 -3.823 1.00 83.81 88 SER A CA 1
ATOM 695 C C . SER A 1 88 ? 0.177 -8.222 -3.766 1.00 83.81 88 SER A C 1
ATOM 697 O O . SER A 1 88 ? -0.315 -7.884 -2.689 1.00 83.81 88 SER A O 1
ATOM 699 N N . SER A 1 89 ? -0.082 -7.574 -4.906 1.00 85.19 89 SER A N 1
ATOM 700 C CA . SER A 1 89 ? -0.926 -6.380 -5.006 1.00 85.19 89 SER A CA 1
ATOM 701 C C . SER A 1 89 ? -2.383 -6.677 -4.648 1.00 85.19 89 SER A C 1
ATOM 703 O O . SER A 1 89 ? -3.003 -5.895 -3.929 1.00 85.19 89 SER A O 1
ATOM 705 N N . MET A 1 90 ? -2.920 -7.823 -5.074 1.00 88.88 90 MET A N 1
ATOM 706 C CA . MET A 1 90 ? -4.271 -8.263 -4.713 1.00 88.88 90 MET A CA 1
ATOM 707 C C . MET A 1 90 ? -4.406 -8.471 -3.201 1.00 88.88 90 MET A C 1
ATOM 709 O O . MET A 1 90 ? -5.329 -7.947 -2.583 1.00 88.88 90 MET A O 1
ATOM 713 N N . ARG A 1 91 ? -3.432 -9.136 -2.572 1.00 86.12 91 ARG A N 1
ATOM 714 C CA . ARG A 1 91 ? -3.431 -9.309 -1.114 1.00 86.12 91 ARG A CA 1
ATOM 715 C C . ARG A 1 91 ? -3.317 -7.979 -0.357 1.00 86.12 91 ARG A C 1
ATOM 717 O O . ARG A 1 91 ? -3.899 -7.844 0.717 1.00 86.12 91 ARG A O 1
ATOM 724 N N . ILE A 1 92 ? -2.592 -6.992 -0.893 1.00 84.69 92 ILE A N 1
ATOM 725 C CA . ILE A 1 92 ? -2.556 -5.638 -0.313 1.00 84.69 92 ILE A CA 1
ATOM 726 C C . ILE A 1 92 ? -3.949 -4.999 -0.382 1.00 84.69 92 ILE A C 1
ATOM 728 O O . ILE A 1 92 ? -4.417 -4.459 0.620 1.00 84.69 92 ILE A O 1
ATOM 732 N N . LEU A 1 93 ? -4.635 -5.096 -1.526 1.00 88.19 93 LEU A N 1
ATOM 733 C CA . LEU A 1 93 ? -6.004 -4.594 -1.684 1.00 88.19 93 LEU A CA 1
ATOM 734 C C . LEU A 1 93 ? -6.973 -5.241 -0.683 1.00 88.19 93 LEU A C 1
ATOM 736 O O . LEU A 1 93 ? -7.778 -4.528 -0.079 1.00 88.19 93 LEU A O 1
ATOM 740 N N . ASP A 1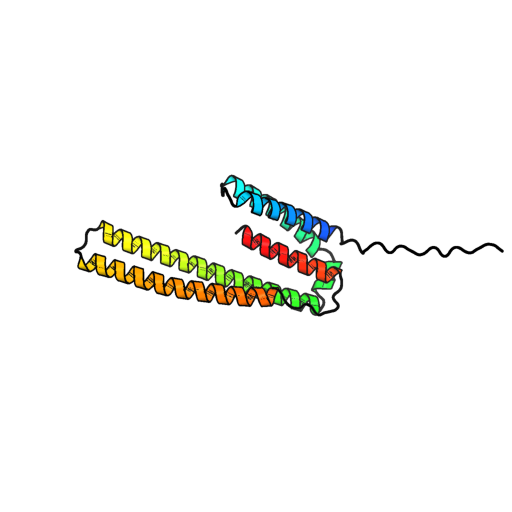 94 ? -6.852 -6.550 -0.444 1.00 89.50 94 ASP A N 1
ATOM 741 C CA . ASP A 1 94 ? -7.645 -7.258 0.569 1.00 89.50 94 ASP A CA 1
ATOM 742 C C . ASP A 1 94 ? -7.402 -6.686 1.975 1.00 89.50 94 ASP A C 1
ATOM 744 O O . ASP A 1 94 ? -8.348 -6.406 2.717 1.00 89.50 94 ASP A O 1
ATOM 748 N N . VAL A 1 95 ? -6.136 -6.447 2.339 1.00 86.19 95 VAL A N 1
ATOM 749 C CA . VAL A 1 95 ? -5.755 -5.825 3.618 1.00 86.19 95 VAL A CA 1
ATOM 750 C C . VAL A 1 95 ? -6.319 -4.406 3.741 1.00 86.19 95 VAL A C 1
ATOM 752 O O . VAL A 1 95 ? -6.843 -4.051 4.803 1.00 86.19 95 VAL A O 1
ATOM 755 N N . CYS A 1 96 ? -6.277 -3.602 2.677 1.00 87.69 96 CYS A N 1
ATOM 756 C CA . CYS A 1 96 ? -6.887 -2.270 2.664 1.00 87.69 96 CYS A CA 1
ATOM 757 C C . CYS A 1 96 ? -8.414 -2.343 2.829 1.00 87.69 96 CYS A C 1
ATOM 759 O O . CYS A 1 96 ? -8.991 -1.555 3.583 1.00 87.69 96 CYS A O 1
ATOM 761 N N . GLY A 1 97 ? -9.069 -3.316 2.189 1.00 91.25 97 GLY A N 1
ATOM 762 C CA . GLY A 1 97 ? -10.499 -3.581 2.354 1.00 91.25 97 GLY A CA 1
ATOM 763 C C . GLY A 1 97 ? -10.861 -3.913 3.801 1.00 91.25 97 GLY A C 1
ATOM 764 O O . GLY A 1 97 ? -11.700 -3.238 4.398 1.00 91.25 97 GLY A O 1
ATOM 765 N N . ILE A 1 98 ? -10.144 -4.868 4.399 1.00 89.38 98 ILE A N 1
ATOM 766 C CA . ILE A 1 98 ? -10.305 -5.237 5.811 1.00 89.38 98 ILE A CA 1
ATOM 767 C C . ILE A 1 98 ? -10.073 -4.021 6.712 1.00 89.38 98 ILE A C 1
ATOM 769 O O . ILE A 1 98 ? -10.851 -3.784 7.635 1.00 89.38 98 ILE A O 1
ATOM 773 N N . THR A 1 99 ? -9.032 -3.227 6.448 1.00 88.19 99 THR A N 1
ATOM 774 C CA . THR A 1 99 ? -8.712 -2.021 7.229 1.00 88.19 99 THR A CA 1
ATOM 775 C C . THR A 1 99 ? -9.862 -1.018 7.205 1.00 88.19 99 THR A C 1
ATOM 777 O O . THR A 1 99 ? -10.275 -0.537 8.264 1.00 88.19 99 THR A O 1
ATOM 780 N N . ARG A 1 100 ? -10.426 -0.747 6.023 1.00 92.12 100 ARG A N 1
ATOM 781 C CA . ARG A 1 100 ? -11.572 0.154 5.848 1.00 92.12 100 ARG A CA 1
ATOM 782 C C . ARG A 1 100 ? -12.802 -0.340 6.606 1.00 92.12 100 ARG A C 1
ATOM 784 O O . ARG A 1 100 ? -13.368 0.421 7.390 1.00 92.12 100 ARG A O 1
ATOM 791 N N . ASP A 1 101 ? -13.183 -1.603 6.430 1.00 92.50 101 ASP A N 1
ATOM 792 C CA . ASP A 1 101 ? -14.353 -2.187 7.103 1.00 92.50 101 ASP A CA 1
ATOM 793 C C . ASP A 1 101 ? -14.185 -2.156 8.624 1.00 92.50 101 ASP A C 1
ATOM 795 O O . ASP A 1 101 ? -15.111 -1.884 9.391 1.00 92.50 101 ASP A O 1
ATOM 799 N N . THR A 1 102 ? -12.956 -2.372 9.076 1.00 89.62 102 THR A N 1
ATOM 800 C CA . THR A 1 102 ? -12.627 -2.335 10.490 1.00 89.62 102 THR A CA 1
ATOM 801 C C . THR A 1 102 ? -12.663 -0.909 11.055 1.00 89.62 102 THR A C 1
ATOM 803 O O . THR A 1 102 ? -13.140 -0.696 12.172 1.00 89.62 102 THR A O 1
ATOM 806 N N . MET A 1 103 ? -12.219 0.089 10.287 1.00 90.69 103 MET A N 1
ATOM 807 C CA . MET A 1 103 ? -12.351 1.501 10.656 1.00 90.69 103 MET A CA 1
ATOM 808 C C . MET A 1 103 ? -13.825 1.928 10.743 1.00 90.69 103 MET A C 1
ATOM 810 O O . MET A 1 103 ? -14.190 2.662 11.666 1.00 90.69 103 MET A O 1
ATOM 814 N N . LEU A 1 104 ? -14.688 1.421 9.854 1.00 94.75 104 LEU A N 1
ATOM 815 C CA . LEU A 1 104 ? -16.138 1.625 9.941 1.00 94.75 104 LEU A CA 1
ATOM 816 C C . LEU A 1 104 ? -16.713 1.034 11.235 1.00 94.75 104 LEU A C 1
ATOM 818 O O . LEU A 1 104 ? -17.404 1.743 11.966 1.00 94.75 104 LEU A O 1
ATOM 822 N N . GLN A 1 105 ? -16.338 -0.198 11.594 1.00 93.44 105 GLN A N 1
ATOM 823 C CA . GLN A 1 105 ? -16.760 -0.803 12.865 1.00 93.44 105 GLN A CA 1
ATOM 824 C C . GLN A 1 105 ? -16.289 0.007 14.081 1.00 93.44 105 GLN A C 1
ATOM 826 O O . GLN A 1 105 ? -17.043 0.162 15.044 1.00 93.44 105 GLN A O 1
ATOM 831 N N . ILE A 1 106 ? -15.060 0.544 14.062 1.00 92.31 106 ILE A N 1
ATOM 832 C CA . ILE A 1 106 ? -14.575 1.432 15.132 1.00 92.31 106 ILE A CA 1
ATOM 833 C C . ILE A 1 106 ? -15.477 2.661 15.239 1.00 92.31 106 ILE A C 1
ATOM 835 O O . ILE A 1 106 ? -15.927 2.987 16.338 1.00 92.31 106 ILE A O 1
ATOM 839 N N . LYS A 1 107 ? -15.759 3.323 14.113 1.00 95.44 107 LYS A N 1
ATOM 840 C CA . LYS A 1 107 ? -16.607 4.519 14.069 1.00 95.44 107 LYS A CA 1
ATOM 841 C C . LYS A 1 107 ? -17.994 4.243 14.656 1.00 95.44 107 LYS A C 1
ATOM 843 O O . LYS A 1 107 ? -18.453 5.012 15.499 1.00 95.44 107 LYS A O 1
ATOM 848 N N . GLU A 1 108 ? -18.627 3.140 14.266 1.00 94.88 108 GLU A N 1
ATOM 849 C CA . GLU A 1 108 ? -19.942 2.728 14.771 1.00 94.88 108 GLU A CA 1
ATOM 850 C C . GLU A 1 108 ? -19.925 2.456 16.280 1.00 94.88 108 GLU A C 1
ATOM 852 O O . GLU A 1 108 ? -20.781 2.962 17.008 1.00 94.88 108 GLU A O 1
ATOM 857 N N . ASN A 1 109 ? -18.920 1.726 16.777 1.00 94.06 109 ASN A N 1
ATOM 858 C CA . ASN A 1 109 ? -18.788 1.414 18.205 1.00 94.06 109 ASN A CA 1
ATOM 859 C C . ASN A 1 109 ? -18.538 2.672 19.050 1.00 94.06 109 ASN A C 1
ATOM 861 O O . ASN A 1 109 ? -19.145 2.842 20.110 1.00 94.06 109 ASN A O 1
ATOM 865 N N . VAL A 1 110 ? -17.681 3.582 18.575 1.00 94.50 110 VAL A N 1
ATOM 866 C CA . VAL A 1 110 ? -17.438 4.877 19.230 1.00 94.50 110 VAL A CA 1
ATOM 867 C C . VAL A 1 110 ? -18.720 5.712 19.255 1.00 94.50 110 VAL A C 1
ATOM 869 O O . VAL A 1 110 ? -19.074 6.275 20.293 1.00 94.50 110 VAL A O 1
ATOM 872 N N . GLN A 1 111 ? -19.456 5.761 18.143 1.00 94.12 111 GLN A N 1
ATOM 873 C CA . GLN A 1 111 ? -20.713 6.500 18.054 1.00 94.12 111 GLN A CA 1
ATOM 874 C C . GLN A 1 111 ? -21.798 5.913 18.969 1.00 94.12 111 GLN A C 1
ATOM 876 O O . GLN A 1 111 ? -22.538 6.675 19.603 1.00 94.12 111 GLN A O 1
ATOM 881 N N . ALA A 1 112 ? -21.887 4.585 19.074 1.00 91.31 112 ALA A N 1
ATOM 882 C CA . ALA A 1 112 ? -22.808 3.897 19.975 1.00 91.31 112 ALA A CA 1
ATOM 883 C C . ALA A 1 112 ? -22.493 4.211 21.446 1.00 91.31 112 ALA A C 1
ATOM 885 O O . ALA A 1 112 ? -23.390 4.632 22.185 1.00 91.31 112 ALA A O 1
ATOM 886 N N . LEU A 1 113 ? -21.218 4.116 21.843 1.00 92.62 113 LEU A N 1
ATOM 887 C CA . LEU A 1 113 ? -20.762 4.461 23.191 1.00 92.62 113 LEU A CA 1
ATOM 888 C C . LEU A 1 113 ? -21.072 5.925 23.530 1.00 92.62 113 LEU A C 1
ATOM 890 O O . LEU A 1 113 ? -21.688 6.211 24.558 1.00 92.62 113 LEU A O 1
ATOM 894 N N . HIS A 1 114 ? -20.710 6.850 22.637 1.00 92.44 114 HIS A N 1
ATOM 895 C CA . HIS A 1 114 ? -20.978 8.277 22.818 1.00 92.44 114 HIS A CA 1
ATOM 896 C C . HIS A 1 114 ? -22.482 8.564 22.935 1.00 92.44 114 HIS A C 1
ATOM 898 O O . HIS A 1 114 ? -22.921 9.350 23.776 1.00 92.44 114 HIS A O 1
ATOM 904 N N . SER A 1 115 ? -23.302 7.888 22.128 1.00 91.19 115 SER A N 1
ATOM 905 C CA . SER A 1 115 ? -24.759 8.025 22.177 1.00 91.19 115 SER A CA 1
ATOM 906 C C . SER A 1 115 ? -25.357 7.502 23.484 1.00 91.19 115 SER A C 1
ATOM 908 O O . SER A 1 115 ? -26.313 8.099 23.981 1.00 91.19 115 SER A O 1
ATOM 910 N N . SER A 1 116 ? -24.818 6.412 24.037 1.00 90.00 116 SER A N 1
ATOM 911 C CA . SER A 1 116 ? -25.231 5.869 25.336 1.00 90.00 116 SER A CA 1
ATOM 912 C C . SER A 1 116 ? -24.918 6.850 26.468 1.00 90.00 116 SER A C 1
ATOM 914 O O . SER A 1 116 ? -25.818 7.233 27.220 1.00 90.00 116 SER A O 1
ATOM 916 N N . LEU A 1 117 ? -23.685 7.372 26.492 1.00 89.38 117 LEU A N 1
ATOM 917 C CA . LEU A 1 117 ? -23.237 8.356 27.479 1.00 89.38 117 LEU A CA 1
ATOM 918 C C . LEU A 1 117 ? -24.060 9.655 27.417 1.00 89.38 117 LEU A C 1
ATOM 920 O O . LEU A 1 117 ? -24.489 10.175 28.446 1.00 89.38 117 LEU A O 1
ATOM 924 N N . ARG A 1 118 ? -24.349 10.156 26.207 1.00 90.56 118 ARG A N 1
ATOM 925 C CA . ARG A 1 118 ? -25.130 11.390 26.009 1.00 90.56 118 ARG A CA 1
ATOM 926 C C . ARG A 1 118 ? -26.569 11.274 26.506 1.00 90.56 118 ARG A C 1
ATOM 928 O O . ARG A 1 118 ? -27.111 12.245 27.025 1.00 90.56 118 ARG A O 1
ATOM 935 N N . ARG A 1 119 ? -27.217 10.121 26.313 1.00 88.81 119 ARG A N 1
ATOM 936 C CA . ARG A 1 119 ? -28.641 9.944 26.644 1.00 88.81 119 ARG A CA 1
ATOM 937 C C . ARG A 1 119 ? -28.914 9.834 28.151 1.00 88.81 119 ARG A C 1
ATOM 939 O O . ARG A 1 119 ? -30.084 9.751 28.503 1.00 88.81 119 ARG A O 1
ATOM 946 N N . ARG A 1 120 ? -27.884 9.838 29.018 1.00 74.94 120 ARG A N 1
ATOM 947 C CA . ARG A 1 120 ? -28.007 9.646 30.482 1.00 74.94 120 ARG A CA 1
ATOM 948 C C . ARG A 1 120 ? -28.956 8.496 30.838 1.00 74.94 120 ARG A C 1
ATOM 950 O O . ARG A 1 120 ? -29.807 8.608 31.716 1.00 74.94 120 ARG A O 1
ATOM 957 N N . LYS A 1 121 ? -28.849 7.396 30.093 1.00 68.75 121 LYS A N 1
ATOM 958 C CA . LYS A 1 121 ? -29.552 6.159 30.428 1.00 68.75 121 LYS A CA 1
ATOM 959 C C . LYS A 1 121 ? -28.941 5.656 31.751 1.00 68.75 121 LYS A C 1
ATOM 961 O O . LYS A 1 121 ? -27.766 5.916 31.986 1.00 68.75 121 LYS A O 1
ATOM 966 N N . GLY A 1 122 ? -29.731 5.045 32.641 1.00 76.25 122 GLY A N 1
ATOM 967 C CA . GLY A 1 122 ? -29.282 4.719 34.009 1.00 76.25 122 GLY A CA 1
ATOM 968 C C . GLY A 1 122 ? -27.942 3.967 34.055 1.00 76.25 122 GLY A C 1
ATOM 969 O O . GLY A 1 122 ? -27.596 3.290 33.083 1.00 76.25 122 GLY A O 1
ATOM 970 N N . ASP A 1 123 ? -27.210 4.081 35.167 1.00 78.19 123 ASP A N 1
ATOM 971 C CA . ASP A 1 123 ? -25.792 3.691 35.293 1.00 78.19 123 ASP A CA 1
ATOM 972 C C . ASP A 1 123 ? -25.468 2.298 34.720 1.00 78.19 123 ASP A C 1
ATOM 974 O O . ASP A 1 123 ? -24.523 2.148 33.945 1.00 78.19 123 ASP A O 1
ATOM 978 N N . SER A 1 124 ? -26.333 1.305 34.955 1.00 82.56 124 SER A N 1
ATOM 979 C CA . SER A 1 124 ? -26.181 -0.067 34.440 1.00 82.56 124 SER A CA 1
ATOM 980 C C . SER A 1 124 ? -26.099 -0.168 32.907 1.00 82.56 124 SER A C 1
ATOM 982 O O . SER A 1 124 ? -25.396 -1.015 32.349 1.00 82.56 124 SER A O 1
ATOM 984 N N . SER A 1 125 ? -26.797 0.708 32.185 1.00 83.12 125 SER A N 1
ATOM 985 C CA . SER A 1 125 ? -26.792 0.725 30.718 1.00 83.12 125 SER A CA 1
ATOM 986 C C . SER A 1 125 ? -25.533 1.371 30.132 1.00 83.12 125 SER A C 1
ATOM 988 O O . SER A 1 125 ? -25.053 0.951 29.071 1.00 83.12 125 SER A O 1
ATOM 990 N N . VAL A 1 126 ? -24.969 2.354 30.839 1.00 87.19 126 VAL A N 1
ATOM 991 C CA . VAL A 1 126 ? -23.691 2.980 30.484 1.00 87.19 126 VAL A CA 1
ATOM 992 C C . VAL A 1 126 ? -22.558 1.994 30.752 1.00 87.19 126 VAL A C 1
ATOM 994 O O . VAL A 1 126 ? -21.733 1.779 29.866 1.00 87.19 126 VAL A O 1
ATOM 997 N N . GLU A 1 127 ? -22.567 1.318 31.904 1.00 90.31 127 GLU A N 1
ATOM 998 C CA . GLU A 1 127 ? -21.608 0.256 32.238 1.00 90.31 127 GLU A CA 1
ATOM 999 C C . GLU A 1 127 ? -21.587 -0.858 31.185 1.00 90.31 127 GLU A C 1
ATOM 1001 O O . GLU A 1 127 ? -20.513 -1.255 30.726 1.00 90.31 127 GLU A O 1
ATOM 1006 N N . THR A 1 128 ? -22.764 -1.301 30.732 1.00 91.00 128 THR A N 1
ATOM 1007 C CA . THR A 1 128 ? -22.887 -2.306 29.662 1.00 91.00 128 THR A CA 1
ATOM 1008 C C . THR A 1 128 ? -22.240 -1.817 28.362 1.00 91.00 128 THR A C 1
ATOM 1010 O O . THR A 1 128 ? -21.406 -2.510 27.783 1.00 91.00 128 THR A O 1
ATOM 1013 N N . SER A 1 129 ? -22.542 -0.583 27.945 1.00 90.56 129 SER A N 1
ATOM 1014 C CA . SER A 1 129 ? -21.985 0.007 26.714 1.00 90.56 129 SER A CA 1
ATOM 1015 C C . SER A 1 129 ? -20.456 0.155 26.785 1.00 90.56 129 SER A C 1
ATOM 1017 O O . SER A 1 129 ? -19.743 -0.077 25.806 1.00 90.56 129 SER A O 1
ATOM 1019 N N . VAL A 1 130 ? -19.927 0.520 27.959 1.00 92.06 130 VAL A N 1
ATOM 1020 C CA . VAL A 1 130 ? -18.481 0.610 28.216 1.00 92.06 130 VAL A CA 1
ATOM 1021 C C . VAL A 1 130 ? -17.829 -0.774 28.158 1.00 92.06 130 VAL A C 1
ATOM 1023 O O . VAL A 1 130 ? -16.752 -0.922 27.570 1.00 92.06 130 VAL A O 1
ATOM 1026 N N . ALA A 1 131 ? -18.467 -1.796 28.735 1.00 94.19 131 ALA A N 1
ATOM 1027 C CA . ALA A 1 131 ? -17.975 -3.169 28.695 1.00 94.19 131 ALA A CA 1
ATOM 1028 C C . ALA A 1 131 ? -17.925 -3.720 27.259 1.00 94.19 131 ALA A C 1
ATOM 1030 O O . ALA A 1 131 ? -16.913 -4.313 26.870 1.00 94.19 131 ALA A O 1
ATOM 1031 N N . GLU A 1 132 ? -18.957 -3.461 26.452 1.00 93.44 132 GLU A N 1
ATOM 1032 C CA . GLU A 1 132 ? -19.016 -3.828 25.032 1.00 93.44 132 GLU A CA 1
ATOM 1033 C C . GLU A 1 132 ? -17.900 -3.156 24.224 1.00 93.44 132 GLU A C 1
ATOM 1035 O O . GLU A 1 132 ? -17.144 -3.841 23.531 1.00 93.44 132 GLU A O 1
ATOM 1040 N N . TYR A 1 133 ? -17.704 -1.842 24.385 1.00 94.06 133 TYR A N 1
ATOM 1041 C CA . TYR A 1 133 ? -16.607 -1.121 23.730 1.00 94.06 133 TYR A CA 1
ATOM 1042 C C . TYR A 1 133 ? -15.226 -1.655 24.152 1.00 94.06 133 TYR A C 1
ATOM 1044 O O . TYR A 1 133 ? -14.320 -1.836 23.329 1.00 94.06 133 TYR A O 1
ATOM 1052 N N . LYS A 1 134 ? -15.047 -1.976 25.438 1.00 95.25 134 LYS A N 1
ATOM 1053 C CA . LYS A 1 134 ? -13.808 -2.578 25.956 1.00 95.25 134 LYS A CA 1
ATOM 1054 C C . LYS A 1 134 ? -13.561 -3.974 25.375 1.00 95.25 134 LYS A C 1
ATOM 1056 O O . LYS A 1 134 ? -12.416 -4.338 25.101 1.00 95.25 134 LYS A O 1
ATOM 1061 N N . PHE A 1 135 ? -14.606 -4.773 25.186 1.00 94.50 135 PHE A N 1
ATOM 1062 C CA . PHE A 1 135 ? -14.493 -6.069 24.521 1.00 94.50 135 PHE A CA 1
ATOM 1063 C C . PHE A 1 135 ? -14.157 -5.904 23.033 1.00 94.50 135 PHE A C 1
ATOM 1065 O O . PHE A 1 135 ? -13.226 -6.547 22.535 1.00 94.50 135 PHE A O 1
ATOM 1072 N N . PHE A 1 136 ? -14.849 -4.992 22.346 1.00 94.19 136 PHE A N 1
ATOM 1073 C CA . PHE A 1 136 ? -14.605 -4.657 20.947 1.00 94.19 136 PHE A CA 1
ATOM 1074 C C . PHE A 1 136 ? -13.155 -4.219 20.714 1.00 94.19 136 PHE A C 1
ATOM 1076 O O . PHE A 1 136 ? -12.475 -4.794 19.869 1.00 94.19 136 PHE A O 1
ATOM 1083 N N . THR A 1 137 ? -12.629 -3.287 21.511 1.00 93.19 137 THR A N 1
ATOM 1084 C CA . THR A 1 137 ? -11.235 -2.814 21.393 1.00 93.19 137 THR A CA 1
ATOM 1085 C C . THR A 1 137 ? -10.209 -3.935 21.597 1.00 93.19 137 THR A C 1
ATOM 1087 O O . THR A 1 137 ? -9.222 -4.008 20.861 1.00 93.19 137 THR A O 1
ATOM 1090 N N . LYS A 1 138 ? -10.449 -4.870 22.530 1.00 94.69 138 LYS A N 1
ATOM 1091 C CA . LYS A 1 138 ? -9.603 -6.069 22.697 1.00 94.69 138 LYS A CA 1
ATOM 1092 C C . LYS A 1 138 ? -9.637 -6.977 21.466 1.00 94.69 138 LYS A C 1
ATOM 1094 O O . LYS A 1 138 ? -8.581 -7.411 20.997 1.00 94.69 138 LYS A O 1
ATOM 1099 N N . LYS A 1 139 ? -10.833 -7.263 20.941 1.00 92.69 139 LYS A N 1
ATOM 1100 C CA . LYS A 1 139 ? -11.019 -8.064 19.719 1.00 92.69 139 LYS A CA 1
ATOM 1101 C C . LYS A 1 139 ? -10.328 -7.397 18.529 1.00 92.69 139 LYS A C 1
ATOM 1103 O O . LYS A 1 139 ? -9.588 -8.051 17.798 1.00 92.69 139 LYS A O 1
ATOM 1108 N N . MET A 1 140 ? -10.510 -6.091 18.398 1.00 91.25 140 MET A N 1
ATOM 1109 C CA . MET A 1 140 ? -9.930 -5.268 17.351 1.00 91.25 140 MET A CA 1
ATOM 1110 C C . MET A 1 140 ? -8.398 -5.303 17.384 1.00 91.25 140 MET A C 1
ATOM 1112 O O . MET A 1 140 ? -7.764 -5.644 16.388 1.00 91.25 140 MET A O 1
ATOM 1116 N N . LYS A 1 141 ? -7.788 -5.092 18.556 1.00 92.19 141 LYS A N 1
ATOM 1117 C CA . LYS A 1 141 ? -6.331 -5.203 18.732 1.00 92.19 141 LYS A CA 1
ATOM 1118 C C . LYS A 1 141 ? -5.792 -6.565 18.277 1.00 92.19 141 LYS A C 1
ATOM 1120 O O . LYS A 1 141 ? -4.746 -6.634 17.635 1.00 92.19 141 LYS A O 1
ATOM 1125 N N . LYS A 1 142 ? -6.513 -7.655 18.568 1.00 91.69 142 LYS A N 1
ATOM 1126 C CA . LYS A 1 142 ? -6.143 -9.003 18.105 1.00 91.69 142 LYS A CA 1
ATOM 1127 C C . LYS A 1 142 ? -6.202 -9.118 16.578 1.00 91.69 142 LYS A C 1
ATOM 1129 O O . LYS A 1 142 ? -5.304 -9.718 15.992 1.00 91.69 142 LYS A O 1
ATOM 1134 N N . ASN A 1 143 ? -7.229 -8.556 15.945 1.00 89.06 143 ASN A N 1
ATOM 1135 C CA . ASN A 1 143 ? -7.384 -8.575 14.489 1.00 89.06 143 ASN A CA 1
ATOM 1136 C C . ASN A 1 143 ? -6.296 -7.755 13.785 1.00 89.06 143 ASN A C 1
ATOM 1138 O O . ASN A 1 143 ? -5.664 -8.269 12.865 1.00 89.06 143 ASN A O 1
ATOM 1142 N N . VAL A 1 144 ? -6.002 -6.545 14.270 1.00 89.62 144 VAL A N 1
ATOM 1143 C CA . VAL A 1 144 ? -4.908 -5.708 13.744 1.00 89.62 144 VAL A CA 1
ATOM 1144 C C . VAL A 1 144 ? -3.572 -6.435 13.835 1.00 89.62 144 VAL A C 1
ATOM 1146 O O . VAL A 1 144 ? -2.839 -6.491 12.855 1.00 89.62 144 VAL A O 1
ATOM 1149 N N . ASN A 1 145 ? -3.271 -7.065 14.974 1.00 90.38 145 ASN A N 1
ATOM 1150 C CA . ASN A 1 145 ? -2.026 -7.817 15.123 1.00 90.38 145 ASN A CA 1
ATOM 1151 C C . ASN A 1 145 ? -1.918 -8.967 14.111 1.00 90.38 145 ASN A C 1
ATOM 1153 O O . ASN A 1 145 ? -0.862 -9.145 13.512 1.00 90.38 145 ASN A O 1
ATOM 1157 N N . LYS A 1 146 ? -3.006 -9.715 13.872 1.00 88.44 146 LYS A N 1
ATOM 1158 C CA . LYS A 1 146 ? -3.035 -10.761 12.834 1.00 88.44 146 LYS A CA 1
ATOM 1159 C C . LYS A 1 146 ? -2.784 -10.193 11.436 1.00 88.44 146 LYS A C 1
ATOM 1161 O O . LYS A 1 146 ? -2.061 -10.806 10.651 1.00 88.44 146 LYS A O 1
ATOM 1166 N N . MET A 1 147 ? -3.362 -9.032 11.137 1.00 86.31 147 MET A N 1
ATOM 1167 C CA . MET A 1 147 ? -3.184 -8.343 9.860 1.00 86.31 147 MET A CA 1
ATOM 1168 C C . MET A 1 147 ? -1.730 -7.895 9.670 1.00 86.31 147 MET A C 1
ATOM 1170 O O . MET A 1 147 ? -1.137 -8.192 8.640 1.00 86.31 147 MET A O 1
ATOM 1174 N N . ILE A 1 148 ? -1.113 -7.302 10.699 1.00 88.19 148 ILE A N 1
ATOM 1175 C CA . ILE A 1 148 ? 0.311 -6.929 10.693 1.00 88.19 148 ILE A CA 1
ATOM 1176 C C . ILE A 1 148 ? 1.199 -8.158 10.472 1.00 88.19 148 ILE A C 1
ATOM 1178 O O . ILE A 1 148 ? 2.133 -8.105 9.677 1.00 88.19 148 ILE A O 1
ATOM 1182 N N . THR A 1 149 ? 0.927 -9.278 11.150 1.00 88.12 149 THR A N 1
ATOM 1183 C CA . THR A 1 149 ? 1.687 -10.522 10.945 1.00 88.12 149 THR A CA 1
ATOM 1184 C C . THR A 1 149 ? 1.544 -11.045 9.516 1.00 88.12 149 THR A C 1
ATOM 1186 O O . THR A 1 149 ? 2.537 -11.459 8.921 1.00 88.12 149 THR A O 1
ATOM 1189 N N . SER A 1 150 ? 0.336 -10.985 8.951 1.00 83.31 150 SER A N 1
ATOM 1190 C CA . SER A 1 150 ? 0.078 -11.398 7.566 1.00 83.31 150 SER A CA 1
ATOM 1191 C C . SER A 1 150 ? 0.837 -10.510 6.579 1.00 83.31 150 SER A C 1
ATOM 1193 O O . SER A 1 150 ? 1.514 -11.026 5.695 1.00 83.31 150 SER A O 1
ATOM 1195 N N . LEU A 1 151 ? 0.820 -9.190 6.789 1.00 81.44 151 LEU A N 1
ATOM 1196 C CA . LEU A 1 151 ? 1.531 -8.223 5.954 1.00 81.44 151 LEU A CA 1
ATOM 1197 C C . LEU A 1 151 ? 3.055 -8.409 6.019 1.00 81.44 151 LEU A C 1
ATOM 1199 O O . LEU A 1 151 ? 3.720 -8.408 4.988 1.00 81.44 151 LEU A O 1
ATOM 1203 N N . LYS A 1 152 ? 3.615 -8.676 7.206 1.00 83.19 152 LYS A N 1
ATOM 1204 C CA . LYS A 1 152 ? 5.045 -9.004 7.361 1.00 83.19 152 LYS A CA 1
ATOM 1205 C C . LYS A 1 152 ? 5.447 -10.263 6.591 1.00 83.19 152 LYS A C 1
ATOM 1207 O O . LYS A 1 152 ? 6.524 -10.306 6.012 1.00 83.19 152 LYS A O 1
ATOM 1212 N N . HIS A 1 153 ? 4.584 -11.279 6.564 1.00 77.88 153 HIS A N 1
ATOM 1213 C CA . HIS A 1 153 ? 4.813 -12.488 5.768 1.00 77.88 153 HIS A CA 1
ATOM 1214 C C . HIS A 1 153 ? 4.698 -12.228 4.252 1.00 77.88 153 HIS A C 1
ATOM 1216 O O . HIS A 1 153 ? 5.244 -12.969 3.438 1.00 77.88 153 HIS A O 1
ATOM 1222 N N . MET A 1 154 ? 3.972 -11.188 3.839 1.00 71.62 154 MET A N 1
ATOM 1223 C CA . MET A 1 154 ? 3.915 -10.783 2.434 1.00 71.62 154 MET A CA 1
ATOM 1224 C C . MET A 1 154 ? 5.182 -10.055 1.995 1.00 71.62 154 MET A C 1
ATOM 1226 O O . MET A 1 154 ? 5.688 -10.344 0.913 1.00 71.62 154 MET A O 1
ATOM 1230 N N . ASP A 1 155 ? 5.701 -9.163 2.838 1.00 68.81 155 ASP A N 1
ATOM 1231 C CA . ASP A 1 155 ? 6.916 -8.388 2.571 1.00 68.81 155 ASP A CA 1
ATOM 1232 C C . ASP A 1 155 ? 8.137 -9.298 2.343 1.00 68.81 155 ASP A C 1
ATOM 1234 O O . ASP A 1 155 ? 8.908 -9.117 1.403 1.00 68.81 155 ASP A O 1
ATOM 1238 N N . THR A 1 156 ? 8.246 -10.396 3.099 1.00 65.94 156 THR A N 1
ATOM 1239 C CA . THR A 1 156 ? 9.302 -11.400 2.888 1.00 65.94 156 THR A CA 1
ATOM 1240 C C . THR A 1 156 ? 9.181 -12.140 1.549 1.00 65.94 156 THR A C 1
ATOM 1242 O O . THR A 1 156 ? 10.204 -12.474 0.950 1.00 65.94 156 THR A O 1
ATOM 1245 N N . LYS A 1 157 ? 7.956 -12.360 1.041 1.00 63.34 157 LYS A N 1
ATOM 1246 C CA . LYS A 1 157 ? 7.699 -12.970 -0.282 1.00 63.34 157 LYS A CA 1
ATOM 1247 C C . LYS A 1 157 ? 7.960 -11.979 -1.424 1.00 63.34 157 LYS A C 1
ATOM 1249 O O . LYS A 1 157 ? 8.479 -12.374 -2.461 1.00 63.34 157 LYS A O 1
ATOM 1254 N N . LEU A 1 158 ? 7.655 -10.697 -1.216 1.00 58.88 158 LEU A N 1
ATOM 1255 C CA . LEU A 1 158 ? 8.014 -9.602 -2.124 1.00 58.88 158 LEU A CA 1
ATOM 1256 C C . LEU A 1 158 ? 9.535 -9.370 -2.174 1.00 58.88 158 LEU A C 1
ATOM 1258 O O . LEU A 1 158 ? 10.063 -8.974 -3.212 1.00 58.88 158 LEU A O 1
ATOM 1262 N N . GLY A 1 159 ? 10.246 -9.637 -1.075 1.00 55.72 159 GLY A N 1
ATOM 1263 C CA . GLY A 1 159 ? 11.657 -9.295 -0.900 1.00 55.72 159 GLY A CA 1
ATOM 1264 C C . GLY A 1 159 ? 12.694 -10.328 -1.354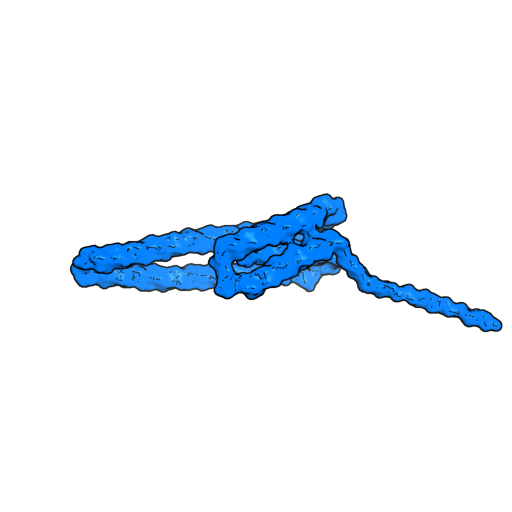 1.00 55.72 159 GLY A C 1
ATOM 1265 O O . GLY A 1 159 ? 13.819 -9.928 -1.642 1.00 55.72 159 GLY A O 1
ATOM 1266 N N . LEU A 1 160 ? 12.389 -11.628 -1.449 1.00 52.75 160 LEU A N 1
ATOM 1267 C CA . LEU A 1 160 ? 13.453 -12.648 -1.460 1.00 52.75 160 LEU A CA 1
ATOM 1268 C C . LEU A 1 160 ? 13.305 -13.728 -2.536 1.00 52.75 160 LEU A C 1
ATOM 1270 O O . LEU A 1 160 ? 12.924 -14.866 -2.282 1.00 52.75 160 LEU A O 1
ATOM 1274 N N . SER A 1 161 ? 13.773 -13.409 -3.737 1.00 49.53 161 SER A N 1
ATOM 1275 C CA . SER A 1 161 ? 14.439 -14.411 -4.577 1.00 49.53 161 SER A CA 1
ATOM 1276 C C . SER A 1 161 ? 15.757 -13.831 -5.090 1.00 49.53 161 SER A C 1
ATOM 1278 O O . SER A 1 161 ? 15.843 -13.425 -6.248 1.00 49.53 161 SER A O 1
ATOM 1280 N N . PRO A 1 162 ? 16.795 -13.742 -4.238 1.00 48.28 162 PRO A N 1
ATOM 1281 C CA . PRO A 1 162 ? 18.124 -13.326 -4.652 1.00 48.28 162 PRO A CA 1
ATOM 1282 C C . PRO A 1 162 ? 18.860 -14.544 -5.212 1.00 48.28 162 PRO A C 1
ATOM 1284 O O . PRO A 1 162 ? 19.839 -14.989 -4.631 1.00 48.28 162 PRO A O 1
ATOM 1287 N N . ASN A 1 163 ? 18.343 -15.175 -6.263 1.00 49.53 163 ASN A N 1
ATOM 1288 C CA . ASN A 1 163 ? 19.126 -16.146 -7.025 1.00 49.53 163 ASN A CA 1
ATOM 1289 C C . ASN A 1 163 ? 18.412 -16.522 -8.314 1.00 49.53 163 ASN A C 1
ATOM 1291 O O . ASN A 1 163 ? 17.686 -17.507 -8.410 1.00 49.53 163 ASN A O 1
ATOM 1295 N N . LEU A 1 164 ? 18.652 -15.712 -9.326 1.00 49.91 164 LEU A N 1
ATOM 1296 C CA . LEU A 1 164 ? 18.720 -16.183 -10.692 1.00 49.91 164 LEU A CA 1
ATOM 1297 C C . LEU A 1 164 ? 19.718 -15.246 -11.359 1.00 49.91 164 LEU A C 1
ATOM 1299 O O . LEU A 1 164 ? 19.611 -14.037 -11.165 1.00 49.91 164 LEU A O 1
ATOM 1303 N N . GLU A 1 165 ? 20.687 -15.771 -12.107 1.00 54.75 165 GLU A N 1
ATOM 1304 C CA . GLU A 1 165 ? 21.391 -14.983 -13.122 1.00 54.75 165 GLU A CA 1
ATOM 1305 C C . GLU A 1 165 ? 20.322 -14.359 -14.021 1.00 54.75 165 GLU A C 1
ATOM 1307 O O . GLU A 1 165 ? 19.745 -15.009 -14.901 1.00 54.75 165 GLU A O 1
ATOM 1312 N N . LEU A 1 166 ? 19.944 -13.135 -13.684 1.00 61.22 166 LEU A N 1
ATOM 1313 C CA . LEU A 1 166 ? 18.883 -12.393 -14.320 1.00 61.22 166 LEU A CA 1
ATOM 1314 C C . LEU A 1 166 ? 19.559 -11.318 -15.144 1.00 61.22 166 LEU A C 1
ATOM 1316 O O . LEU A 1 166 ? 20.491 -10.669 -14.669 1.00 61.22 166 LEU A O 1
ATOM 1320 N N . ASP A 1 167 ? 19.079 -11.137 -16.369 1.00 71.56 167 ASP A N 1
ATOM 1321 C CA . ASP A 1 167 ? 19.500 -10.022 -17.203 1.00 71.56 167 ASP A CA 1
ATOM 1322 C C . ASP A 1 167 ? 19.445 -8.725 -16.375 1.00 71.56 167 ASP A C 1
ATOM 1324 O O . ASP A 1 167 ? 18.455 -8.448 -15.683 1.00 71.56 167 ASP A O 1
ATOM 1328 N N . HIS A 1 168 ? 20.520 -7.938 -16.436 1.00 78.62 168 HIS A N 1
ATOM 1329 C CA . HIS A 1 168 ? 20.625 -6.630 -15.796 1.00 78.62 168 HIS A CA 1
ATOM 1330 C C . HIS A 1 168 ? 19.406 -5.746 -16.119 1.00 78.62 168 HIS A C 1
ATOM 1332 O O . HIS A 1 168 ? 18.935 -4.984 -15.266 1.00 78.62 168 HIS A O 1
ATOM 1338 N N . HIS A 1 169 ? 18.849 -5.878 -17.328 1.00 80.69 169 HIS A N 1
ATOM 1339 C CA . HIS A 1 169 ? 17.639 -5.171 -17.734 1.00 80.69 169 HIS A CA 1
ATOM 1340 C C . HIS A 1 169 ? 16.398 -5.630 -16.949 1.00 80.69 169 HIS A C 1
ATOM 1342 O O . HIS A 1 169 ? 15.646 -4.793 -16.450 1.00 80.69 169 HIS A O 1
ATOM 1348 N N . LEU A 1 170 ? 16.204 -6.940 -16.757 1.00 81.38 170 LEU A N 1
ATOM 1349 C CA . LEU A 1 170 ? 15.056 -7.475 -16.012 1.00 81.38 170 LEU A CA 1
ATOM 1350 C C . LEU A 1 170 ? 15.138 -7.136 -14.531 1.00 81.38 170 LEU A C 1
ATOM 1352 O O . LEU A 1 170 ? 14.145 -6.711 -13.952 1.00 81.38 170 LEU A O 1
ATOM 1356 N N . SER A 1 171 ? 16.328 -7.229 -13.940 1.00 82.00 171 SER A N 1
ATOM 1357 C CA . SER A 1 171 ? 16.552 -6.792 -12.559 1.00 82.00 171 SER A CA 1
ATOM 1358 C C . SER A 1 171 ? 16.198 -5.309 -12.371 1.00 82.00 171 SER A C 1
ATOM 1360 O O . SER A 1 171 ? 15.512 -4.939 -11.416 1.00 82.00 171 SER A O 1
ATOM 1362 N N . SER A 1 172 ? 16.578 -4.461 -13.334 1.00 84.25 172 SER A N 1
ATOM 1363 C CA . SER A 1 172 ? 16.263 -3.027 -13.310 1.00 84.25 172 SER A CA 1
ATOM 1364 C C . SER A 1 172 ? 14.759 -2.757 -13.399 1.00 84.25 172 SER A C 1
ATOM 1366 O O . SER A 1 172 ? 14.238 -1.958 -12.621 1.00 84.25 172 SER A O 1
ATOM 1368 N N . VAL A 1 173 ? 14.052 -3.446 -14.300 1.00 85.94 173 VAL A N 1
ATOM 1369 C CA . VAL A 1 173 ? 12.591 -3.328 -14.455 1.00 85.94 173 VAL A CA 1
ATOM 1370 C C . VAL A 1 173 ? 11.858 -3.821 -13.205 1.00 85.94 173 VAL A C 1
ATOM 1372 O O . VAL A 1 173 ? 10.961 -3.136 -12.720 1.00 85.94 173 VAL A O 1
ATOM 1375 N N . ILE A 1 174 ? 12.273 -4.959 -12.637 1.00 84.50 174 ILE A N 1
ATOM 1376 C CA . ILE A 1 174 ? 11.718 -5.515 -11.393 1.00 84.50 174 ILE A CA 1
ATOM 1377 C C . ILE A 1 174 ? 11.870 -4.531 -10.233 1.00 84.50 174 ILE A C 1
ATOM 1379 O O . ILE A 1 174 ? 10.914 -4.290 -9.496 1.00 84.50 174 ILE A O 1
ATOM 1383 N N . ARG A 1 175 ? 13.065 -3.952 -10.070 1.00 86.44 175 ARG A N 1
ATOM 1384 C CA . ARG A 1 175 ? 13.339 -2.965 -9.021 1.00 86.44 175 ARG A CA 1
ATOM 1385 C C . ARG A 1 175 ? 12.414 -1.759 -9.149 1.00 86.44 175 ARG A C 1
ATOM 1387 O O . ARG A 1 175 ? 11.758 -1.400 -8.178 1.00 86.44 175 ARG A O 1
ATOM 1394 N N . VAL A 1 176 ? 12.321 -1.183 -10.348 1.00 89.19 176 VAL A N 1
ATOM 1395 C CA . VAL A 1 176 ? 11.452 -0.030 -10.617 1.00 89.19 176 VAL A CA 1
ATOM 1396 C C . VAL A 1 176 ? 9.983 -0.360 -10.335 1.00 89.19 176 VAL A C 1
ATOM 1398 O O . VAL A 1 176 ? 9.317 0.411 -9.653 1.00 89.19 176 VAL A O 1
ATOM 1401 N N . LEU A 1 177 ? 9.495 -1.521 -10.782 1.00 88.25 177 LEU A N 1
ATOM 1402 C CA . LEU A 1 177 ? 8.131 -1.998 -10.513 1.00 88.25 177 LEU A CA 1
ATOM 1403 C C . LEU A 1 177 ? 7.817 -2.048 -9.014 1.00 88.25 177 LEU A C 1
ATOM 1405 O O . LEU A 1 177 ? 6.777 -1.555 -8.582 1.00 88.25 177 LEU A O 1
ATOM 1409 N N . ARG A 1 178 ? 8.732 -2.604 -8.215 1.00 86.44 178 ARG A N 1
ATOM 1410 C CA . ARG A 1 178 ? 8.579 -2.669 -6.755 1.00 86.44 178 ARG A CA 1
ATOM 1411 C C . ARG A 1 178 ? 8.532 -1.279 -6.132 1.00 86.44 178 ARG A C 1
ATOM 1413 O O . ARG A 1 178 ? 7.651 -1.014 -5.325 1.00 86.44 178 ARG A O 1
ATOM 1420 N N . GLU A 1 179 ? 9.440 -0.392 -6.531 1.00 89.31 179 GLU A N 1
ATOM 1421 C CA . GLU A 1 179 ? 9.482 0.977 -6.008 1.00 89.31 179 GLU A CA 1
ATOM 1422 C C . GLU A 1 179 ? 8.207 1.767 -6.350 1.00 89.31 179 GLU A C 1
ATOM 1424 O O . GLU A 1 179 ? 7.686 2.473 -5.488 1.00 89.31 179 GLU A O 1
ATOM 1429 N N . VAL A 1 180 ? 7.660 1.605 -7.561 1.00 90.88 180 VAL A N 1
ATOM 1430 C CA . VAL A 1 180 ? 6.381 2.216 -7.965 1.00 90.88 180 VAL A CA 1
ATOM 1431 C C . VAL A 1 180 ? 5.226 1.699 -7.104 1.00 90.88 180 VAL A C 1
ATOM 1433 O O . VAL A 1 180 ? 4.394 2.492 -6.666 1.00 90.88 180 VAL A O 1
ATOM 1436 N N . ILE A 1 181 ? 5.168 0.394 -6.820 1.00 87.94 181 ILE A N 1
ATOM 1437 C CA . ILE A 1 181 ? 4.137 -0.184 -5.942 1.00 87.94 181 ILE A CA 1
ATOM 1438 C C . ILE A 1 181 ? 4.247 0.391 -4.528 1.00 87.94 181 ILE A C 1
ATOM 1440 O O . ILE A 1 181 ? 3.240 0.817 -3.967 1.00 87.94 181 ILE A O 1
ATOM 1444 N N . THR A 1 182 ? 5.458 0.454 -3.969 1.00 86.50 182 THR A N 1
ATOM 1445 C CA . THR A 1 182 ? 5.687 1.031 -2.639 1.00 86.50 182 THR A CA 1
ATOM 1446 C C . THR A 1 182 ? 5.244 2.489 -2.579 1.00 86.50 182 THR A C 1
ATOM 1448 O O . THR A 1 182 ? 4.515 2.862 -1.668 1.00 86.50 182 THR A O 1
ATOM 1451 N N . MET A 1 183 ? 5.626 3.304 -3.565 1.00 87.94 183 MET A N 1
ATOM 1452 C CA . MET A 1 183 ? 5.243 4.716 -3.594 1.00 87.94 183 MET A CA 1
ATOM 1453 C C . MET A 1 183 ? 3.730 4.916 -3.720 1.00 87.94 183 MET A C 1
ATOM 1455 O O . MET A 1 183 ? 3.180 5.798 -3.067 1.00 87.94 183 MET A O 1
ATOM 1459 N N . ASN A 1 184 ? 3.041 4.078 -4.501 1.00 87.88 184 ASN A N 1
ATOM 1460 C CA . ASN A 1 184 ? 1.579 4.106 -4.561 1.00 87.88 184 ASN A CA 1
ATOM 1461 C C . ASN A 1 184 ? 0.941 3.844 -3.191 1.00 87.88 184 ASN A C 1
ATOM 1463 O O . ASN A 1 184 ? -0.012 4.528 -2.834 1.00 87.88 184 ASN A O 1
ATOM 1467 N N . LEU A 1 185 ? 1.482 2.899 -2.417 1.00 83.38 185 LEU A N 1
ATOM 1468 C CA . LEU A 1 185 ? 1.024 2.629 -1.050 1.00 83.38 185 LEU A CA 1
ATOM 1469 C C . LEU A 1 185 ? 1.335 3.762 -0.064 1.00 83.38 185 LEU A C 1
ATOM 1471 O O . LEU A 1 185 ? 0.670 3.862 0.957 1.00 83.38 185 LEU A O 1
ATOM 1475 N N . CYS A 1 186 ? 2.367 4.571 -0.310 1.00 82.69 186 CYS A N 1
ATOM 1476 C CA . CYS A 1 186 ? 2.685 5.703 0.560 1.00 82.69 186 CYS A CA 1
ATOM 1477 C C . CYS A 1 186 ? 1.773 6.910 0.300 1.00 82.69 186 CYS A C 1
ATOM 1479 O O . CYS A 1 186 ? 1.503 7.680 1.219 1.00 82.69 186 CYS A O 1
ATOM 1481 N N . VAL A 1 187 ? 1.325 7.100 -0.947 1.00 83.94 187 VAL A N 1
ATOM 1482 C CA . VAL A 1 187 ? 0.454 8.227 -1.324 1.00 83.94 187 VAL A CA 1
ATOM 1483 C C . VAL A 1 187 ? -1.006 7.995 -0.908 1.00 83.94 187 VAL A C 1
ATOM 1485 O O . VAL A 1 187 ? -1.684 8.967 -0.569 1.00 83.94 187 VAL A O 1
ATOM 1488 N N . PHE A 1 188 ? -1.489 6.747 -0.933 1.00 78.44 188 PHE A N 1
ATOM 1489 C CA . PHE A 1 188 ? -2.886 6.375 -0.651 1.00 78.44 188 PHE A CA 1
ATOM 1490 C C . PHE A 1 188 ? -3.043 5.573 0.642 1.00 78.44 188 PHE A C 1
ATOM 1492 O O . PHE A 1 188 ? -3.992 5.881 1.401 1.00 78.44 188 PHE A O 1
#

Organism: Pisum sativum (NCBI:txid3888)

Secondary structure (DSSP, 8-state):
--------------PPPHHHHHHHHHHHHHHHHHHHHTT---HHHHHHHHHHHHHHHHHHHHHHTSHHHHHHHHSHHHHHHHHHHHHHHHHHHHHHHHHHHHHHHHHHHHHHHHHHHHTT--HHHHHHHHHHHHHHHHHHHHHHHHHHHHHHHHHHHHH----S---HHHHHHHHHHHHHHHHHHHH-

InterPro domains:
  IPR004320 Protein BPS1, chloroplastic [PF03087] (50-188)

pLDDT: mean 83.25, std 12.41, range [46.03, 95.69]